Protein AF-A0A0M1N078-F1 (afdb_monomer_lite)

Structure (mmCIF, N/CA/C/O backbone):
data_AF-A0A0M1N078-F1
#
_entry.id   AF-A0A0M1N078-F1
#
loop_
_atom_site.group_PDB
_a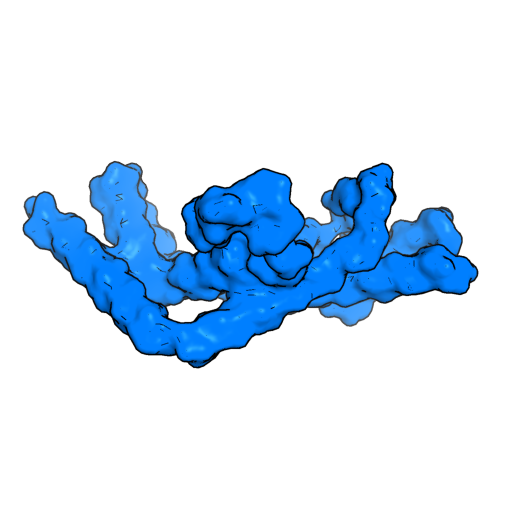tom_site.id
_atom_site.type_symbol
_atom_site.label_atom_id
_atom_site.label_alt_id
_atom_site.label_comp_id
_atom_site.label_asym_id
_atom_site.label_entity_id
_atom_site.label_seq_id
_atom_site.pdbx_PDB_ins_code
_atom_site.Cartn_x
_atom_site.Cartn_y
_atom_site.Cartn_z
_atom_site.occupancy
_atom_site.B_iso_or_equiv
_atom_site.auth_seq_id
_atom_site.auth_comp_id
_atom_site.auth_asym_id
_atom_site.auth_atom_id
_atom_site.pdbx_PDB_model_num
ATOM 1 N N . MET A 1 1 ? -5.917 7.838 8.942 1.00 91.81 1 MET A N 1
ATOM 2 C CA . MET A 1 1 ? -5.477 6.758 9.859 1.00 91.81 1 MET A CA 1
ATOM 3 C C . MET A 1 1 ? -4.052 6.298 9.581 1.00 91.81 1 MET A C 1
ATOM 5 O O . MET A 1 1 ? -3.292 6.245 10.535 1.00 91.81 1 MET A O 1
ATOM 9 N N . HIS A 1 2 ? -3.664 6.047 8.324 1.00 93.75 2 HIS A N 1
ATOM 10 C CA . HIS A 1 2 ? -2.289 5.681 7.943 1.00 93.75 2 HIS A CA 1
ATOM 11 C C . HIS A 1 2 ? -1.209 6.558 8.606 1.00 93.75 2 HIS A C 1
ATOM 13 O O . HIS A 1 2 ? -0.419 6.069 9.409 1.00 93.75 2 HIS A O 1
ATOM 19 N N . GLU A 1 3 ? -1.266 7.876 8.394 1.00 95.12 3 GLU A N 1
ATOM 20 C CA . GLU A 1 3 ? -0.285 8.831 8.941 1.00 95.12 3 GLU A CA 1
ATOM 21 C C . GLU A 1 3 ? -0.185 8.846 10.475 1.00 95.12 3 GLU A C 1
ATOM 23 O O . GLU A 1 3 ? 0.858 9.184 11.041 1.00 95.12 3 GLU A O 1
ATOM 28 N N . VAL A 1 4 ? -1.249 8.438 11.175 1.00 94.56 4 VAL A N 1
ATOM 29 C CA . VAL A 1 4 ? -1.238 8.337 12.640 1.00 94.56 4 VAL A CA 1
ATOM 30 C C . VAL A 1 4 ? -0.266 7.247 13.090 1.00 94.56 4 VAL A C 1
ATOM 32 O O . VAL A 1 4 ? 0.420 7.432 14.091 1.00 94.56 4 VAL A O 1
ATOM 35 N N . GLY A 1 5 ? -0.138 6.145 12.347 1.00 93.62 5 GLY A N 1
ATOM 36 C CA . GLY A 1 5 ? 0.844 5.109 12.667 1.00 93.62 5 GLY A CA 1
ATOM 37 C C . GLY A 1 5 ? 2.283 5.616 12.562 1.00 93.62 5 GLY A C 1
ATOM 38 O O . GLY A 1 5 ? 3.069 5.394 13.488 1.00 93.62 5 GLY A O 1
ATOM 39 N N . TYR A 1 6 ? 2.616 6.390 11.522 1.00 93.75 6 TYR A N 1
ATOM 40 C CA . TYR A 1 6 ? 3.922 7.055 11.440 1.00 93.75 6 TYR A CA 1
ATOM 41 C C . TYR A 1 6 ? 4.153 8.003 12.613 1.00 93.75 6 TYR A C 1
ATOM 43 O O . TYR A 1 6 ? 5.235 8.001 13.207 1.00 93.75 6 TYR A O 1
ATOM 51 N N . ALA A 1 7 ? 3.153 8.821 12.953 1.00 95.25 7 ALA A N 1
ATOM 52 C CA . ALA A 1 7 ? 3.255 9.765 14.058 1.00 95.25 7 ALA A CA 1
ATOM 53 C C . ALA A 1 7 ? 3.513 9.035 15.383 1.00 95.25 7 ALA A C 1
ATOM 55 O O . ALA A 1 7 ? 4.451 9.387 16.100 1.00 95.25 7 ALA A O 1
ATOM 56 N N . LEU A 1 8 ? 2.754 7.971 15.666 1.00 93.56 8 LEU A N 1
ATOM 57 C CA . LEU A 1 8 ? 2.928 7.146 16.861 1.00 93.56 8 LEU A CA 1
ATOM 58 C C . LEU A 1 8 ? 4.317 6.509 16.908 1.00 93.56 8 LEU A C 1
ATOM 60 O O . LEU A 1 8 ? 4.944 6.500 17.966 1.00 93.56 8 LEU A O 1
ATOM 64 N N . TYR A 1 9 ? 4.840 6.026 15.779 1.00 94.06 9 TYR A N 1
ATOM 65 C CA . TYR A 1 9 ? 6.196 5.488 15.747 1.00 94.06 9 TYR A CA 1
ATOM 66 C C . TYR A 1 9 ? 7.234 6.569 16.071 1.00 94.06 9 TYR A C 1
ATOM 68 O O . TYR A 1 9 ? 8.045 6.394 16.981 1.00 94.06 9 TYR A O 1
ATOM 76 N N . LYS A 1 10 ? 7.172 7.718 15.388 1.00 92.62 10 LYS A N 1
ATOM 77 C CA . LYS A 1 10 ? 8.131 8.818 15.573 1.00 92.62 10 LYS A CA 1
ATOM 78 C C . LYS A 1 10 ? 8.098 9.400 16.986 1.00 92.62 10 LYS A C 1
ATOM 80 O O . LYS A 1 10 ? 9.153 9.688 17.546 1.00 92.62 10 LYS A O 1
ATOM 85 N N . GLN A 1 11 ? 6.914 9.541 17.582 1.00 94.31 11 GLN A N 1
ATOM 86 C CA . GLN A 1 11 ? 6.745 10.052 18.949 1.00 94.31 11 GLN A CA 1
ATOM 87 C C . GLN A 1 11 ? 7.386 9.148 20.010 1.00 94.31 11 GLN A C 1
ATOM 89 O O . GLN A 1 11 ? 7.793 9.638 21.065 1.00 94.31 11 GLN A O 1
ATOM 94 N N . ASN A 1 12 ? 7.498 7.849 19.724 1.00 93.88 12 ASN A N 1
ATOM 95 C CA . ASN A 1 12 ? 8.044 6.848 20.638 1.00 93.88 12 ASN A CA 1
ATOM 96 C C . ASN A 1 12 ? 9.507 6.476 20.339 1.00 93.88 12 ASN A C 1
ATOM 98 O O . ASN A 1 12 ? 10.042 5.542 20.939 1.00 93.88 12 ASN A O 1
ATOM 102 N N . LEU A 1 13 ? 10.187 7.209 19.449 1.00 94.75 13 LEU A N 1
ATOM 103 C CA . LEU A 1 13 ? 11.625 7.040 19.242 1.00 94.75 13 LEU A CA 1
ATOM 104 C C . LEU A 1 13 ? 12.424 7.479 20.488 1.00 94.75 13 LEU A C 1
ATOM 106 O O . LEU A 1 13 ? 12.007 8.391 21.212 1.00 94.75 13 LEU A O 1
ATOM 110 N N . PRO A 1 14 ? 13.600 6.876 20.754 1.00 94.31 14 PRO A N 1
ATOM 111 C CA . PRO A 1 14 ? 14.402 7.197 21.933 1.00 94.31 14 PRO A CA 1
ATOM 112 C C . PRO A 1 14 ? 14.828 8.675 21.987 1.00 94.31 14 PRO A C 1
ATOM 114 O O . PRO A 1 14 ? 15.771 9.095 21.314 1.00 94.31 14 PRO A O 1
ATOM 117 N N . LYS A 1 15 ? 14.190 9.469 22.858 1.00 94.88 15 LYS A N 1
ATOM 118 C CA . LYS A 1 15 ? 14.440 10.922 22.978 1.00 94.88 15 LYS A CA 1
ATOM 119 C C . LYS A 1 15 ? 15.908 11.268 23.252 1.00 94.88 15 LYS A C 1
ATOM 121 O O . LYS A 1 15 ? 16.409 12.256 22.717 1.00 94.88 15 LYS A O 1
ATOM 126 N N . LYS A 1 16 ? 16.610 10.430 24.029 1.00 97.19 16 LYS A N 1
ATOM 127 C CA . LYS A 1 16 ? 18.052 10.564 24.319 1.00 97.19 16 LYS A CA 1
ATOM 128 C C . LYS A 1 16 ? 18.906 10.601 23.044 1.00 97.19 16 LYS A C 1
ATOM 130 O O . LYS A 1 16 ? 19.940 11.258 23.025 1.00 97.19 16 LYS A O 1
ATOM 135 N N . TYR A 1 17 ? 18.461 9.933 21.981 1.00 96.44 17 TYR A N 1
ATOM 136 C CA . TYR A 1 17 ? 19.197 9.776 20.730 1.00 96.44 17 TYR A CA 1
ATOM 137 C C . TYR A 1 17 ? 18.594 10.569 19.565 1.00 96.44 17 TYR A C 1
ATOM 139 O O . TYR A 1 17 ? 18.957 10.313 18.423 1.00 96.44 17 TYR A O 1
ATOM 147 N N . LYS A 1 18 ? 17.712 11.549 19.814 1.00 94.38 18 LYS A N 1
ATOM 148 C CA . LYS A 1 18 ? 16.955 12.261 18.761 1.00 94.38 18 LYS A CA 1
ATOM 149 C C . LYS A 1 18 ? 17.804 12.833 17.611 1.00 94.38 18 LYS A C 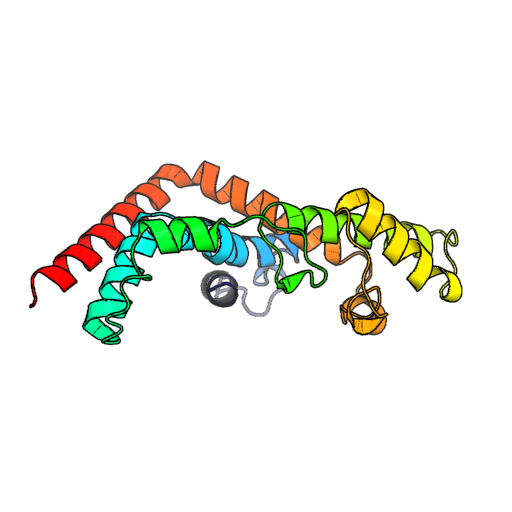1
ATOM 151 O O . LYS A 1 18 ? 17.341 12.890 16.479 1.00 94.38 18 LYS A O 1
ATOM 156 N N . ASN A 1 19 ? 19.046 13.230 17.899 1.00 95.44 19 ASN A N 1
ATOM 157 C CA . ASN A 1 19 ? 19.978 13.818 16.930 1.00 95.44 19 ASN A CA 1
ATOM 158 C C . ASN A 1 19 ? 21.020 12.807 16.409 1.00 95.44 19 ASN A C 1
ATOM 160 O O . ASN A 1 19 ? 21.967 13.194 15.735 1.00 95.44 19 ASN A O 1
ATOM 164 N N . GLN A 1 20 ? 20.881 11.522 16.739 1.00 96.19 20 GLN A N 1
ATOM 165 C CA . GLN A 1 20 ? 21.791 10.449 16.342 1.00 96.19 20 GLN A CA 1
ATOM 166 C C . GLN A 1 20 ? 21.075 9.469 15.413 1.00 96.19 20 GLN A C 1
ATOM 168 O O . GLN A 1 20 ? 19.858 9.298 15.490 1.00 96.19 20 GLN A O 1
ATOM 173 N N . SER A 1 21 ? 21.826 8.770 14.561 1.00 93.19 21 SER A N 1
ATOM 174 C CA . SER A 1 21 ? 21.260 7.794 13.618 1.00 93.19 21 SER A CA 1
ATOM 175 C C . SER A 1 21 ? 20.437 6.703 14.311 1.00 93.19 21 SER A C 1
ATOM 177 O O . SER A 1 21 ? 19.390 6.314 13.804 1.00 93.19 21 SER A O 1
ATOM 179 N N . VAL A 1 22 ? 20.850 6.268 15.506 1.00 94.06 22 VAL A N 1
ATOM 180 C CA . VAL A 1 22 ? 20.134 5.257 16.308 1.00 94.06 22 VAL A CA 1
ATOM 181 C C . VAL A 1 22 ? 18.796 5.747 16.879 1.00 94.06 22 VAL A C 1
ATOM 183 O O . VAL A 1 22 ? 17.997 4.935 17.337 1.00 94.06 22 VAL A O 1
ATOM 186 N N . GLY A 1 23 ? 18.533 7.057 16.859 1.00 94.00 23 GLY A N 1
ATOM 187 C CA . GLY A 1 23 ? 17.252 7.641 17.257 1.00 94.00 23 GLY A CA 1
ATOM 188 C C . GLY A 1 23 ? 16.265 7.838 16.107 1.00 94.00 23 GLY A C 1
ATOM 189 O O . GLY A 1 23 ? 15.189 8.378 16.345 1.00 94.00 23 GLY A O 1
ATOM 190 N N . LYS A 1 24 ? 16.611 7.442 14.875 1.00 93.25 24 LYS A N 1
ATOM 191 C CA . LYS A 1 24 ? 15.743 7.545 13.691 1.00 93.25 24 LYS A CA 1
ATOM 192 C C . LYS A 1 24 ? 14.959 6.240 13.449 1.00 93.25 24 LYS A C 1
ATOM 194 O O . LYS A 1 24 ? 15.352 5.191 13.961 1.00 93.25 24 LYS A O 1
ATOM 199 N N . PRO A 1 25 ? 13.871 6.272 12.653 1.00 92.31 25 PRO A N 1
ATOM 200 C CA . PRO A 1 25 ? 13.181 5.061 12.212 1.00 92.31 25 PRO A CA 1
ATOM 201 C C . PRO A 1 25 ? 14.113 4.043 11.543 1.00 92.31 25 PRO A C 1
ATOM 203 O O . PRO A 1 25 ? 15.011 4.414 10.784 1.00 92.31 25 PRO A O 1
ATOM 206 N N . ARG A 1 26 ? 13.873 2.749 11.782 1.00 89.75 26 ARG A N 1
ATOM 207 C CA . ARG A 1 26 ? 14.712 1.654 11.267 1.00 89.75 26 ARG A CA 1
ATOM 208 C C . ARG A 1 26 ? 14.373 1.303 9.811 1.00 89.75 26 ARG A C 1
ATOM 210 O O . ARG A 1 26 ? 13.832 0.242 9.531 1.00 89.75 26 ARG A O 1
ATOM 217 N N . GLY A 1 27 ? 14.731 2.171 8.872 1.00 90.81 27 GLY A N 1
ATOM 218 C CA . GLY A 1 27 ? 14.493 1.941 7.442 1.00 90.81 27 GLY A CA 1
ATOM 219 C C . GLY A 1 27 ? 13.009 1.944 7.053 1.00 90.81 27 GLY A C 1
ATOM 220 O O . GLY A 1 27 ? 12.117 1.990 7.902 1.00 90.81 27 GLY A O 1
ATOM 221 N N . TYR A 1 28 ? 12.741 1.911 5.746 1.00 91.88 28 TYR A N 1
ATOM 222 C CA . TYR A 1 28 ? 11.387 2.086 5.213 1.00 91.88 28 TYR A CA 1
ATOM 223 C C . TYR A 1 28 ? 10.388 0.997 5.640 1.00 91.88 28 TYR A C 1
ATOM 225 O O . TYR A 1 28 ? 9.308 1.374 6.086 1.00 91.88 28 TYR A O 1
ATOM 233 N N . PRO A 1 29 ? 10.717 -0.314 5.647 1.00 92.44 29 PRO A N 1
ATOM 234 C CA . PRO A 1 29 ? 9.750 -1.339 6.051 1.00 92.44 29 PRO A CA 1
ATOM 235 C C . PRO A 1 29 ? 9.251 -1.185 7.494 1.00 92.44 29 PRO A C 1
ATOM 237 O O . PRO A 1 29 ? 8.056 -1.292 7.763 1.00 92.44 29 PRO A O 1
ATOM 240 N N . PHE A 1 30 ? 10.153 -0.895 8.441 1.00 92.75 30 PHE A N 1
ATOM 241 C CA . PHE A 1 30 ? 9.750 -0.667 9.832 1.00 92.75 30 PHE A CA 1
ATOM 242 C C . PHE A 1 30 ? 9.060 0.677 10.011 1.00 92.75 30 PHE A C 1
ATOM 244 O O . PHE A 1 30 ? 8.235 0.796 10.908 1.00 92.75 30 PHE A O 1
ATOM 251 N N . HIS A 1 31 ? 9.385 1.677 9.191 1.00 92.12 31 HIS A N 1
ATOM 252 C CA . HIS A 1 31 ? 8.674 2.948 9.199 1.00 92.12 31 HIS A C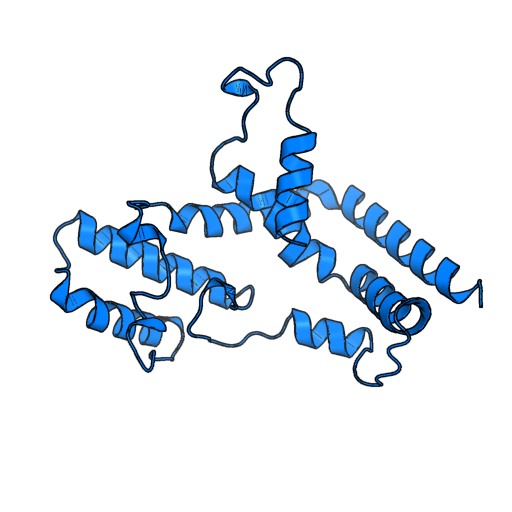A 1
ATOM 253 C C . HIS A 1 31 ? 7.232 2.793 8.704 1.00 92.12 31 HIS A C 1
ATOM 255 O O . HIS A 1 31 ? 6.339 3.352 9.322 1.00 92.12 31 HIS A O 1
ATOM 261 N N . GLU A 1 32 ? 7.003 1.987 7.667 1.00 93.69 32 GLU A N 1
ATOM 262 C CA . GLU A 1 32 ? 5.689 1.704 7.076 1.00 93.69 32 GLU A CA 1
ATOM 263 C C . GLU A 1 32 ? 4.792 0.839 7.971 1.00 93.69 32 GLU A C 1
ATOM 265 O O . GLU A 1 32 ? 3.580 1.042 8.063 1.00 93.69 32 GLU A O 1
ATOM 270 N N . SER A 1 33 ? 5.389 -0.140 8.657 1.00 94.56 33 SER A N 1
ATOM 271 C CA . SER A 1 33 ? 4.628 -1.170 9.370 1.00 94.56 33 SER A CA 1
ATOM 272 C C . SER A 1 33 ? 3.612 -0.653 10.407 1.00 94.56 33 SER A C 1
ATOM 274 O O . SER A 1 33 ? 2.508 -1.197 10.441 1.00 94.56 33 SER A O 1
ATOM 276 N N . PRO A 1 34 ? 3.871 0.395 11.220 1.00 93.69 34 PRO A N 1
ATOM 277 C CA . PRO A 1 34 ? 2.902 0.898 12.189 1.00 93.69 34 PRO A CA 1
ATOM 278 C C . PRO A 1 34 ? 1.736 1.617 11.506 1.00 93.69 34 PRO A C 1
ATOM 280 O O . PRO A 1 34 ? 0.608 1.538 11.989 1.00 93.69 34 PRO A O 1
ATOM 283 N N . SER A 1 35 ? 1.981 2.278 10.373 1.00 94.12 35 SER A N 1
ATOM 284 C CA . SER A 1 35 ? 0.937 2.908 9.559 1.00 94.12 35 SER A CA 1
ATOM 285 C C . SER A 1 35 ? -0.034 1.873 9.016 1.00 94.12 35 SER A C 1
ATOM 287 O O . SER A 1 35 ? -1.241 2.003 9.218 1.00 94.12 35 SER A O 1
ATOM 289 N N . LEU A 1 36 ? 0.487 0.786 8.443 1.00 93.75 36 LEU A N 1
ATOM 290 C CA . LEU A 1 36 ? -0.330 -0.319 7.940 1.00 93.75 36 LEU A CA 1
ATOM 291 C C . LEU A 1 36 ? -1.002 -1.112 9.066 1.00 93.75 36 LEU A C 1
ATOM 293 O O . LEU A 1 36 ? -2.124 -1.581 8.900 1.00 93.75 36 LEU A O 1
ATOM 297 N N . LEU A 1 37 ? -0.363 -1.245 10.231 1.00 92.75 37 LEU A N 1
ATOM 298 C CA . LEU A 1 37 ? -0.979 -1.873 11.406 1.00 92.75 37 LEU A CA 1
ATOM 299 C C . LEU A 1 37 ? -2.236 -1.116 11.830 1.00 92.75 37 LEU A C 1
ATOM 301 O O . LEU A 1 37 ? -3.275 -1.722 12.089 1.00 92.75 37 LEU A O 1
ATOM 305 N N . ILE A 1 38 ? -2.145 0.212 11.879 1.00 92.25 38 ILE A N 1
ATOM 306 C CA . ILE A 1 38 ? -3.273 1.069 12.229 1.00 92.25 38 ILE A CA 1
ATOM 307 C C . ILE A 1 38 ? -4.325 1.034 11.116 1.00 92.25 38 ILE A C 1
ATOM 309 O O . ILE A 1 38 ? -5.473 0.695 11.380 1.00 92.25 38 ILE A O 1
ATOM 313 N N . GLU A 1 39 ? -3.942 1.358 9.882 1.00 93.31 39 GLU A N 1
ATOM 314 C CA . GLU A 1 39 ? -4.859 1.583 8.759 1.00 93.31 39 GLU A CA 1
ATOM 315 C C . GLU A 1 39 ? -5.466 0.308 8.171 1.00 93.31 39 GLU A C 1
ATOM 317 O O . GLU A 1 39 ? -6.655 0.276 7.862 1.00 93.31 39 GLU A O 1
ATOM 322 N N . LYS A 1 40 ? -4.667 -0.739 7.970 1.00 91.50 40 LYS A N 1
ATOM 323 C CA . LYS A 1 40 ? -5.149 -1.943 7.289 1.00 91.50 40 LYS A CA 1
ATOM 324 C C . LYS A 1 40 ? -5.709 -2.966 8.261 1.00 91.50 40 LYS A C 1
ATOM 326 O O . LYS A 1 40 ? -6.623 -3.690 7.900 1.00 91.50 40 LYS A O 1
ATOM 331 N N . GLN A 1 41 ? -5.246 -2.974 9.511 1.00 90.81 41 GLN A N 1
ATOM 332 C CA . GLN A 1 41 ? -5.620 -4.032 10.447 1.00 90.81 41 GLN A CA 1
ATOM 333 C C . GLN A 1 41 ? -6.489 -3.528 11.603 1.00 90.81 41 GLN A C 1
ATOM 335 O O . GLN A 1 41 ? -7.586 -4.043 11.799 1.00 90.81 41 GLN A O 1
ATOM 340 N N . LEU A 1 42 ? -6.058 -2.516 12.365 1.00 90.44 42 LEU A N 1
ATOM 341 C CA . LEU A 1 42 ? -6.783 -2.087 13.570 1.00 90.44 42 LEU A CA 1
ATOM 342 C C . LEU A 1 42 ? -8.098 -1.365 13.271 1.00 90.44 42 LEU A C 1
ATOM 344 O O . LEU A 1 42 ? -9.088 -1.637 13.942 1.00 90.44 42 LEU A O 1
ATOM 348 N N . VAL A 1 43 ? -8.145 -0.475 12.280 1.00 91.94 43 VAL A N 1
ATOM 349 C CA . VAL A 1 43 ? -9.382 0.276 11.974 1.00 91.94 43 VAL A CA 1
ATOM 350 C C . VAL A 1 43 ? -10.406 -0.529 11.173 1.00 91.94 43 VAL A C 1
ATOM 352 O O . VAL A 1 43 ? -11.539 -0.091 11.014 1.00 91.94 43 VAL A O 1
ATOM 355 N N . LYS A 1 44 ? -10.037 -1.719 10.687 1.00 92.12 44 LYS A N 1
ATOM 356 C CA . LYS A 1 44 ? -10.950 -2.615 9.963 1.00 92.12 44 LYS A CA 1
ATOM 357 C C . LYS A 1 44 ? -11.609 -3.671 10.852 1.00 92.12 44 LYS A C 1
ATOM 359 O O . LYS A 1 44 ? -12.466 -4.421 10.385 1.00 92.12 44 LYS A O 1
ATOM 364 N N . ILE A 1 45 ? -11.223 -3.766 12.128 1.00 91.38 45 ILE A N 1
ATOM 365 C CA . ILE A 1 45 ? -11.862 -4.704 13.058 1.00 91.38 45 ILE A CA 1
ATOM 366 C C . ILE A 1 45 ? -13.293 -4.254 13.362 1.00 91.38 45 ILE A C 1
ATOM 368 O O . ILE A 1 45 ? -13.564 -3.057 13.480 1.00 91.38 45 ILE A O 1
ATOM 372 N N . LYS A 1 46 ? -14.201 -5.216 13.564 1.00 92.50 46 LYS A N 1
ATOM 373 C CA . LYS A 1 46 ? -15.609 -4.924 13.867 1.00 92.50 46 LYS A CA 1
ATOM 374 C C . LYS A 1 46 ? -15.766 -3.986 15.062 1.00 92.50 46 LYS A C 1
ATOM 376 O O . LYS A 1 46 ? -16.598 -3.099 15.014 1.00 92.50 46 LYS A O 1
ATOM 381 N N . GLU A 1 47 ? -14.938 -4.119 16.096 1.00 92.75 47 GLU A N 1
ATOM 382 C CA . GLU A 1 47 ? -15.010 -3.268 17.287 1.00 92.75 47 GLU A CA 1
ATOM 383 C C . GLU A 1 47 ? -14.727 -1.785 16.987 1.00 92.75 47 GLU A C 1
ATOM 385 O O . GLU A 1 47 ? -15.371 -0.913 17.568 1.00 92.75 47 GLU A O 1
ATOM 390 N N . PHE A 1 48 ? -13.803 -1.488 16.066 1.00 93.31 48 PHE A N 1
ATOM 391 C CA . PHE A 1 48 ? -13.561 -0.114 15.622 1.00 93.31 48 PHE A CA 1
ATOM 392 C C . PHE A 1 48 ? -14.707 0.390 14.745 1.00 93.31 48 PHE A C 1
ATOM 394 O O . PHE A 1 48 ? -15.140 1.526 14.898 1.00 93.31 48 PHE A O 1
ATOM 401 N N . LEU A 1 49 ? -15.232 -0.452 13.853 1.00 95.50 49 LEU A N 1
ATOM 402 C CA . LEU A 1 49 ? -16.345 -0.074 12.981 1.00 95.50 49 LEU A CA 1
ATOM 403 C C . LEU A 1 49 ? -17.656 0.119 13.751 1.00 95.50 49 LEU A C 1
ATOM 405 O O . LEU A 1 49 ? -18.452 0.973 13.377 1.00 95.50 49 LEU A O 1
ATOM 409 N N . THR A 1 50 ? -17.859 -0.600 14.858 1.00 94.50 50 THR A N 1
ATOM 410 C CA . THR A 1 50 ? -18.944 -0.332 15.811 1.00 94.50 50 THR A CA 1
ATOM 411 C C . THR A 1 50 ? -18.805 1.056 16.410 1.00 94.50 50 THR A C 1
ATOM 413 O O . THR A 1 50 ? -19.757 1.831 16.362 1.00 94.50 50 THR A O 1
ATOM 416 N N . TYR A 1 51 ? -17.617 1.388 16.919 1.00 94.25 51 TYR A N 1
ATOM 417 C CA . TYR A 1 51 ? -17.337 2.732 17.418 1.00 94.25 51 TYR A CA 1
ATOM 418 C C . TYR A 1 51 ? -17.590 3.792 16.340 1.00 94.25 51 TYR A C 1
ATOM 420 O O . TYR A 1 51 ? -18.282 4.772 16.599 1.00 94.25 51 TYR A O 1
ATOM 428 N N . LEU A 1 52 ? -17.092 3.567 15.122 1.00 94.19 52 LEU A N 1
ATOM 429 C CA . LEU A 1 52 ? -17.255 4.492 14.007 1.00 94.19 52 LEU A CA 1
ATOM 430 C C . LEU A 1 52 ? -18.729 4.674 13.626 1.00 94.19 52 LEU A C 1
ATOM 432 O O . LEU A 1 52 ? -19.165 5.804 13.468 1.00 94.19 52 LEU A O 1
ATOM 436 N N . SER A 1 53 ? -19.504 3.595 13.513 1.00 94.75 53 SER A N 1
ATOM 437 C CA . SER A 1 53 ? -20.937 3.658 13.194 1.00 94.75 53 SER A CA 1
ATOM 438 C C . SER A 1 53 ? -21.708 4.472 14.241 1.00 94.75 53 SER A C 1
ATOM 440 O O . SER A 1 53 ? -22.493 5.351 13.887 1.00 94.75 53 SER A O 1
ATOM 442 N N . VAL A 1 54 ? -21.424 4.249 15.531 1.00 92.94 54 VAL A N 1
ATOM 443 C CA . VAL A 1 54 ? -22.025 5.017 16.635 1.00 92.94 54 VAL A CA 1
ATOM 444 C C . VAL A 1 54 ? -21.620 6.490 16.569 1.00 92.94 54 VAL A C 1
ATOM 446 O O . VAL A 1 54 ? -22.485 7.356 16.660 1.00 92.94 54 VAL A O 1
ATOM 449 N N . PHE A 1 55 ? -20.333 6.776 16.361 1.00 93.31 55 PHE A N 1
ATOM 450 C CA . PHE A 1 55 ? -19.812 8.138 16.240 1.00 93.31 55 PHE A CA 1
ATOM 451 C C . PHE A 1 55 ? -20.425 8.891 15.049 1.00 93.31 55 PHE A C 1
ATOM 453 O O . PHE A 1 55 ? -20.881 10.024 15.186 1.00 93.31 55 PHE A O 1
ATOM 460 N N . LEU A 1 56 ? -20.495 8.255 13.875 1.00 94.38 56 LEU A N 1
ATOM 461 C CA . LEU A 1 56 ? -21.093 8.853 12.679 1.00 94.38 56 LEU A CA 1
ATOM 462 C C . LEU A 1 56 ? -22.569 9.194 12.910 1.00 94.38 56 LEU A C 1
ATOM 464 O O . LEU A 1 56 ? -23.025 10.270 12.529 1.00 94.38 56 LEU A O 1
ATOM 468 N N . LYS A 1 57 ? -23.311 8.310 13.578 1.00 93.06 57 LYS A N 1
ATOM 469 C CA . LYS A 1 57 ? -24.722 8.545 13.879 1.00 93.06 57 LYS A CA 1
ATOM 470 C C . LYS A 1 57 ? -24.924 9.657 14.910 1.00 93.06 57 LYS A C 1
ATOM 472 O O . LYS A 1 57 ? -25.725 10.556 14.681 1.00 93.06 57 LYS A O 1
ATOM 477 N N . ASN A 1 58 ? -24.235 9.580 16.045 1.00 92.38 58 ASN A N 1
ATOM 478 C CA . ASN A 1 58 ? -24.547 10.407 17.210 1.00 92.38 58 ASN A CA 1
ATOM 479 C C . ASN A 1 58 ? -23.823 11.756 17.171 1.00 92.38 58 ASN A C 1
ATOM 481 O O . ASN A 1 58 ? -24.451 12.796 17.357 1.00 92.38 58 ASN A O 1
ATOM 485 N N . ASP A 1 59 ? -22.517 11.744 16.908 1.00 92.62 59 ASP A N 1
ATOM 486 C CA . ASP A 1 59 ? -21.673 12.939 16.954 1.00 92.62 59 ASP A CA 1
ATOM 487 C C . ASP A 1 59 ? -21.697 13.699 15.622 1.00 92.62 59 ASP A C 1
ATOM 489 O O . ASP A 1 59 ? -21.742 14.928 15.605 1.00 92.62 59 ASP A O 1
ATOM 493 N N . ME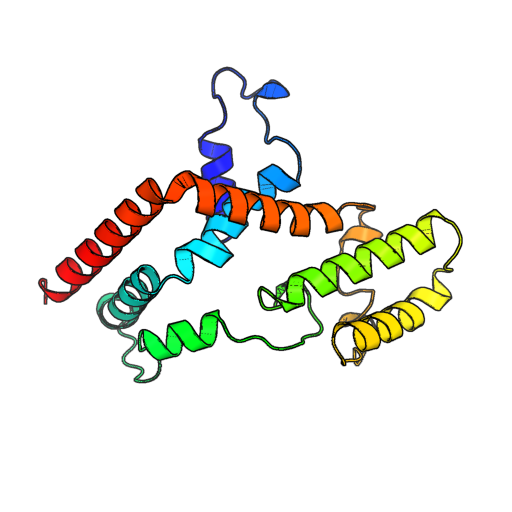T A 1 60 ? -21.710 12.974 14.498 1.00 94.69 60 MET A N 1
ATOM 494 C CA . MET A 1 60 ? -21.751 13.574 13.156 1.00 94.69 60 MET A CA 1
ATOM 495 C C . MET A 1 60 ? -23.173 13.722 12.596 1.00 94.69 60 MET A C 1
ATOM 497 O O . MET A 1 60 ? -23.338 14.266 11.506 1.00 94.69 60 MET A O 1
ATOM 501 N N . GLN A 1 61 ? -24.194 13.244 13.319 1.00 94.50 61 GLN A N 1
ATOM 502 C CA . GLN A 1 61 ? -25.610 13.299 12.922 1.00 94.50 61 GLN A CA 1
ATOM 503 C C . GLN A 1 61 ? -25.895 12.673 11.540 1.00 94.50 61 GLN A C 1
ATOM 505 O O . GLN A 1 61 ? -26.859 13.034 10.859 1.00 94.50 61 GLN A O 1
ATOM 510 N N . MET A 1 62 ? -25.072 11.709 11.111 1.00 94.81 62 MET A N 1
ATOM 511 C CA . MET A 1 62 ? -25.227 11.002 9.840 1.00 94.81 62 MET A CA 1
ATOM 512 C C . MET A 1 62 ? -26.212 9.843 10.004 1.00 94.81 62 MET A C 1
ATOM 514 O O . MET A 1 62 ? -25.836 8.708 10.293 1.00 94.81 62 MET A O 1
ATOM 518 N N . ASN A 1 63 ? -27.495 10.133 9.799 1.00 87.62 63 ASN A N 1
ATOM 519 C CA . ASN A 1 63 ? -28.584 9.155 9.875 1.00 87.62 63 ASN A 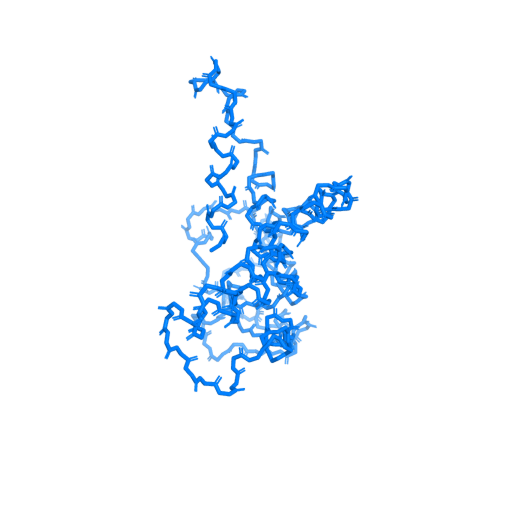CA 1
ATOM 520 C C . ASN A 1 63 ? -28.796 8.405 8.546 1.00 87.62 63 ASN A C 1
ATOM 522 O O . ASN A 1 63 ? -29.915 8.328 8.040 1.00 87.62 63 ASN A O 1
ATOM 526 N N . ASP A 1 64 ? -27.719 7.869 7.970 1.00 93.56 64 ASP A N 1
ATOM 527 C CA . ASP A 1 64 ? -27.775 7.061 6.749 1.00 93.56 64 ASP A CA 1
ATOM 528 C C . ASP A 1 64 ? -27.913 5.566 7.112 1.00 93.56 64 ASP A C 1
ATOM 530 O O . ASP A 1 64 ? -27.040 5.023 7.803 1.00 93.56 64 ASP A O 1
ATOM 534 N N . PRO A 1 65 ? -28.979 4.870 6.665 1.00 91.81 65 PRO A N 1
ATOM 535 C CA . PRO A 1 65 ? -29.165 3.442 6.926 1.00 91.81 65 PRO A CA 1
ATOM 536 C C . PRO A 1 65 ? -28.056 2.559 6.332 1.00 91.81 65 PRO A C 1
ATOM 538 O O . PRO A 1 65 ? -27.946 1.393 6.707 1.00 91.81 65 PRO A O 1
ATOM 541 N N . LEU A 1 66 ? -27.219 3.082 5.431 1.00 94.50 66 LEU A N 1
ATOM 542 C CA . LEU A 1 66 ? -26.060 2.377 4.895 1.00 94.50 66 LEU A CA 1
ATOM 543 C C . LEU A 1 66 ? -24.881 2.326 5.874 1.00 94.50 66 LEU A C 1
ATOM 545 O O . LEU A 1 66 ? -24.056 1.427 5.746 1.00 94.50 66 LEU A O 1
ATOM 549 N N . LEU A 1 67 ? -24.810 3.194 6.889 1.00 95.38 67 LEU A N 1
ATOM 550 C CA . LEU A 1 67 ? -23.674 3.287 7.823 1.00 95.38 67 LEU A CA 1
ATOM 551 C C . LEU A 1 67 ? -23.742 2.289 8.994 1.00 95.38 67 LEU A C 1
ATOM 553 O O . LEU A 1 67 ? -23.281 2.568 10.106 1.00 95.38 67 LEU A O 1
ATOM 557 N N . THR A 1 68 ? -24.300 1.101 8.755 1.00 95.31 68 THR A N 1
ATOM 558 C CA . THR A 1 68 ? -24.289 0.003 9.732 1.00 95.31 68 THR A CA 1
ATOM 559 C C . THR A 1 68 ? -22.901 -0.624 9.842 1.00 95.31 68 THR A C 1
ATOM 561 O O . THR A 1 68 ? -22.107 -0.597 8.902 1.00 95.31 68 THR A O 1
ATOM 564 N N . VAL A 1 69 ? -22.608 -1.245 10.987 1.00 95.94 69 VAL A N 1
ATOM 565 C CA . VAL A 1 69 ? -21.320 -1.919 11.226 1.00 95.94 69 VAL A CA 1
ATOM 566 C C . VAL A 1 69 ? -21.026 -2.986 10.172 1.00 95.94 69 VAL A C 1
ATOM 568 O O . VAL A 1 69 ? -19.892 -3.082 9.709 1.00 95.94 69 VAL A O 1
ATOM 571 N N . ASP A 1 70 ? -22.028 -3.775 9.781 1.00 96.31 70 ASP A N 1
ATOM 572 C CA . ASP A 1 70 ? -21.836 -4.848 8.804 1.00 96.31 70 ASP A CA 1
ATOM 573 C C . ASP A 1 70 ? -21.596 -4.299 7.392 1.00 96.31 70 ASP A C 1
ATOM 575 O O . ASP A 1 70 ? -20.697 -4.792 6.711 1.00 96.31 70 ASP A O 1
ATOM 579 N N . ASN A 1 71 ? -22.299 -3.237 6.982 1.00 97.06 71 ASN A N 1
ATOM 580 C CA . ASN A 1 71 ? -22.038 -2.574 5.701 1.00 97.06 71 ASN A CA 1
ATOM 581 C C . ASN A 1 71 ? -20.641 -1.950 5.669 1.00 97.06 71 ASN A C 1
ATOM 583 O O . ASN A 1 71 ? -19.895 -2.158 4.715 1.00 97.06 71 ASN A O 1
ATOM 587 N N . LEU A 1 72 ? -20.253 -1.237 6.732 1.00 96.56 72 LEU A N 1
ATOM 588 C CA . LEU A 1 72 ? -18.907 -0.677 6.853 1.00 96.56 72 LEU A CA 1
ATOM 589 C C . LEU A 1 72 ? -17.849 -1.784 6.799 1.00 96.56 72 LEU A C 1
ATOM 591 O O . LEU A 1 72 ? -16.830 -1.622 6.136 1.00 96.56 72 LEU A O 1
ATOM 595 N N . TYR A 1 73 ? -18.090 -2.920 7.460 1.00 96.38 73 TYR A N 1
ATOM 596 C CA . TYR A 1 73 ? -17.167 -4.053 7.456 1.00 96.38 73 TYR A CA 1
ATOM 597 C C . TYR A 1 73 ? -17.024 -4.684 6.072 1.00 96.38 73 TYR A C 1
ATOM 599 O O . TYR A 1 73 ? -15.908 -5.023 5.679 1.00 96.38 73 TYR A O 1
ATOM 607 N N . GLN A 1 74 ? -18.121 -4.828 5.327 1.00 95.94 74 GLN A N 1
ATOM 608 C CA . GLN A 1 74 ? -18.071 -5.288 3.941 1.00 95.94 74 GLN A CA 1
ATOM 609 C C . GLN A 1 74 ? -17.317 -4.296 3.055 1.00 95.94 74 GLN A C 1
ATOM 611 O O . GLN A 1 74 ? -16.468 -4.709 2.270 1.00 95.94 74 GLN A O 1
ATOM 616 N N . GLU A 1 75 ? -17.567 -2.998 3.222 1.00 95.00 75 GLU A N 1
ATOM 617 C CA . GLU A 1 75 ? -16.971 -1.970 2.374 1.00 95.00 75 GLU A CA 1
ATOM 618 C C . GLU A 1 75 ? -15.456 -1.850 2.577 1.00 95.00 75 GLU A C 1
ATOM 620 O O . GLU A 1 75 ? -14.698 -1.908 1.612 1.00 95.00 75 GLU A O 1
ATOM 625 N N . VAL A 1 76 ? -14.972 -1.790 3.823 1.00 94.00 76 VAL A N 1
ATOM 626 C CA . VAL A 1 76 ? -13.522 -1.663 4.090 1.00 94.00 76 VAL A CA 1
ATOM 627 C C . VAL A 1 76 ? -12.712 -2.922 3.742 1.00 94.00 76 VAL A C 1
ATOM 629 O O . VAL A 1 76 ? -11.475 -2.870 3.706 1.00 94.00 76 VAL A O 1
ATOM 632 N N . ASN A 1 77 ? -13.386 -4.053 3.510 1.00 94.50 77 ASN A N 1
ATOM 633 C CA . ASN A 1 77 ? -12.785 -5.332 3.117 1.00 94.50 77 ASN A CA 1
ATOM 634 C C . ASN A 1 77 ? -13.144 -5.751 1.683 1.00 94.50 77 ASN A C 1
ATOM 636 O O . ASN A 1 77 ? -12.860 -6.885 1.294 1.00 94.50 77 ASN A O 1
ATOM 640 N N . ARG A 1 78 ? -13.753 -4.864 0.889 1.00 95.94 78 ARG A N 1
ATOM 641 C CA . ARG A 1 78 ? -14.029 -5.127 -0.523 1.00 95.94 78 ARG A CA 1
ATOM 642 C C . ARG A 1 78 ? -12.710 -5.333 -1.269 1.00 95.94 78 ARG A C 1
ATOM 644 O O . ARG A 1 78 ? -11.793 -4.526 -1.146 1.00 95.94 78 ARG A O 1
ATOM 651 N N . VAL A 1 79 ? -12.638 -6.408 -2.051 1.00 96.94 79 VAL A N 1
ATOM 652 C CA . VAL A 1 79 ? -11.490 -6.734 -2.904 1.00 96.94 79 VAL A CA 1
ATOM 653 C C . VAL A 1 79 ? -11.885 -6.514 -4.352 1.00 96.94 79 VAL A C 1
ATOM 655 O O . VAL A 1 79 ? -12.873 -7.088 -4.813 1.00 96.94 79 VAL A O 1
ATOM 658 N N . GLN A 1 80 ? -11.129 -5.683 -5.064 1.00 96.50 80 GLN A N 1
ATOM 659 C CA . GLN A 1 80 ? -11.398 -5.374 -6.459 1.00 96.50 80 GLN A CA 1
ATOM 660 C C . GLN A 1 80 ? -10.123 -4.879 -7.157 1.00 96.50 80 GLN A C 1
ATOM 662 O O . GLN A 1 80 ? -9.533 -3.891 -6.713 1.00 96.50 80 GLN A O 1
ATOM 667 N N . PRO A 1 81 ? -9.734 -5.482 -8.297 1.00 97.19 81 PRO A N 1
ATOM 668 C CA . PRO A 1 81 ? -8.669 -4.940 -9.130 1.00 97.19 81 PRO A CA 1
ATOM 669 C C . PRO A 1 81 ? -8.937 -3.481 -9.515 1.00 97.19 81 PRO A C 1
ATOM 671 O O . PRO A 1 81 ? -10.026 -3.137 -9.982 1.00 97.19 81 PRO A O 1
ATOM 674 N N . SER A 1 82 ? -7.937 -2.619 -9.346 1.00 97.00 82 SER A N 1
ATOM 675 C CA . SER A 1 82 ? -8.003 -1.209 -9.737 1.00 97.00 82 SER A CA 1
ATOM 676 C C . SER A 1 82 ? -6.654 -0.731 -10.275 1.00 97.00 82 SER A C 1
ATOM 678 O O . SER A 1 82 ? -5.635 -1.388 -10.090 1.00 97.00 82 SER A O 1
ATOM 680 N N . PHE A 1 83 ? -6.626 0.389 -11.000 1.00 97.81 83 PHE A N 1
ATOM 681 C CA . PHE A 1 83 ? -5.392 0.852 -11.647 1.00 97.81 83 PHE A CA 1
ATOM 682 C C . PHE A 1 83 ? -4.419 1.535 -10.685 1.00 97.81 83 PHE A C 1
ATOM 684 O O . PHE A 1 83 ? -3.203 1.396 -10.831 1.00 97.81 83 PHE A O 1
ATOM 691 N N . ILE A 1 84 ? -4.946 2.271 -9.704 1.00 97.50 84 ILE A N 1
ATOM 692 C CA . ILE A 1 84 ? -4.174 3.202 -8.880 1.00 97.50 84 ILE A CA 1
ATOM 693 C C . ILE A 1 84 ? -3.773 2.543 -7.565 1.00 97.50 84 ILE A C 1
ATOM 695 O O . ILE A 1 84 ? -4.597 2.373 -6.668 1.00 97.50 84 ILE A O 1
ATOM 699 N N . ARG A 1 85 ? -2.479 2.243 -7.414 1.00 97.00 85 ARG A N 1
ATOM 700 C CA . ARG A 1 85 ? -1.921 1.493 -6.274 1.00 97.00 85 ARG A CA 1
ATOM 701 C C . ARG A 1 85 ? -2.377 2.014 -4.911 1.00 97.00 85 ARG A C 1
ATOM 703 O O . ARG A 1 85 ? -2.719 1.217 -4.043 1.00 97.00 85 ARG A O 1
ATOM 710 N N . ILE A 1 86 ? -2.375 3.330 -4.699 1.00 93.88 86 ILE A N 1
ATOM 711 C CA . ILE A 1 86 ? -2.710 3.926 -3.392 1.00 93.88 86 ILE A CA 1
ATOM 712 C C . ILE A 1 86 ? -4.191 3.777 -3.001 1.00 93.88 86 ILE A C 1
ATOM 714 O O . ILE A 1 86 ? -4.524 3.976 -1.837 1.00 93.88 86 ILE A O 1
ATOM 718 N N . TYR A 1 87 ? -5.060 3.401 -3.943 1.00 92.25 87 TYR A N 1
ATOM 719 C CA . TYR A 1 87 ? -6.494 3.185 -3.720 1.00 92.25 87 TYR A CA 1
ATOM 720 C C . TYR A 1 87 ? -6.893 1.705 -3.747 1.00 92.25 87 TYR A C 1
ATOM 722 O O . TYR A 1 87 ? -8.077 1.386 -3.690 1.00 92.25 87 TYR A O 1
ATOM 730 N N . THR A 1 88 ? -5.921 0.799 -3.837 1.00 94.56 88 THR A N 1
ATOM 731 C CA . THR A 1 88 ? -6.184 -0.643 -3.903 1.00 94.56 88 THR A CA 1
ATOM 732 C C . THR A 1 88 ? -6.575 -1.227 -2.550 1.00 94.56 88 THR A C 1
ATOM 734 O O . THR A 1 88 ? -6.259 -0.694 -1.476 1.00 94.56 88 THR A O 1
ATOM 737 N N . ASP A 1 89 ? -7.270 -2.359 -2.617 1.00 94.50 89 ASP A N 1
ATOM 738 C CA . ASP A 1 89 ? -7.541 -3.197 -1.461 1.00 94.50 89 ASP A CA 1
ATOM 739 C C . ASP A 1 89 ? -6.278 -3.929 -0.979 1.00 94.50 89 ASP A C 1
ATOM 741 O O . ASP A 1 89 ? -5.231 -3.936 -1.618 1.00 94.50 89 ASP A O 1
ATOM 745 N N . GLU A 1 90 ? -6.374 -4.554 0.189 1.00 91.62 90 GLU A N 1
ATOM 746 C CA . GLU A 1 90 ? -5.228 -5.165 0.866 1.00 91.62 90 GLU A CA 1
ATOM 747 C C . GLU A 1 90 ? -4.657 -6.390 0.136 1.00 91.62 90 GLU A C 1
ATOM 749 O O . GLU A 1 90 ? -3.461 -6.664 0.251 1.00 91.62 90 GLU A O 1
ATOM 754 N N . LEU A 1 91 ? -5.482 -7.105 -0.636 1.00 92.62 91 LEU A N 1
ATOM 755 C CA . LEU A 1 91 ? -5.047 -8.281 -1.380 1.00 92.62 91 LEU A CA 1
ATOM 756 C C . LEU A 1 91 ? -4.360 -7.871 -2.685 1.00 92.62 91 LEU A C 1
ATOM 758 O O . LEU A 1 91 ? -3.249 -8.322 -2.973 1.00 92.62 91 LEU A O 1
ATOM 762 N N . THR A 1 92 ? -4.992 -6.987 -3.459 1.00 96.81 92 THR A N 1
ATOM 763 C CA . THR A 1 92 ? -4.465 -6.561 -4.763 1.00 96.81 92 THR A CA 1
ATOM 764 C C . THR A 1 92 ? -3.257 -5.634 -4.632 1.00 96.81 92 THR A C 1
ATOM 766 O O . THR A 1 92 ? -2.363 -5.695 -5.477 1.00 96.81 92 THR A O 1
ATOM 769 N N . TYR A 1 93 ? -3.136 -4.867 -3.540 1.00 96.19 93 TYR A N 1
ATOM 770 C CA . TYR A 1 93 ? -1.998 -3.971 -3.280 1.00 96.19 93 TYR A CA 1
ATOM 771 C C . TYR A 1 93 ? -0.632 -4.648 -3.465 1.00 96.19 93 TYR A C 1
ATOM 773 O O . TYR A 1 93 ? 0.280 -4.076 -4.066 1.00 96.19 93 TYR A O 1
ATOM 781 N N . SER A 1 94 ? -0.484 -5.888 -2.992 1.00 96.19 94 SER A N 1
ATOM 782 C CA . SER A 1 94 ? 0.782 -6.628 -3.086 1.00 96.19 94 SER A CA 1
ATOM 783 C C . SER A 1 94 ? 1.195 -6.888 -4.538 1.00 96.19 94 SER A C 1
ATOM 785 O O . SER A 1 94 ? 2.376 -6.789 -4.869 1.00 96.19 94 SER A O 1
ATOM 787 N N . LEU A 1 95 ? 0.227 -7.136 -5.424 1.00 97.88 95 LEU A N 1
ATOM 788 C CA . LEU A 1 95 ? 0.466 -7.355 -6.853 1.00 97.88 95 LEU A CA 1
ATOM 789 C C . LEU A 1 95 ? 0.966 -6.080 -7.541 1.00 97.88 95 LEU A C 1
ATOM 791 O O . LEU A 1 95 ? 1.886 -6.134 -8.356 1.00 97.88 95 LEU A O 1
ATOM 795 N N . HIS A 1 96 ? 0.443 -4.914 -7.148 1.00 98.25 96 HIS A N 1
ATOM 796 C CA . HIS A 1 96 ? 0.957 -3.629 -7.628 1.00 98.25 96 HIS A CA 1
ATOM 797 C C . HIS A 1 96 ? 2.429 -3.420 -7.253 1.00 98.25 96 HIS A C 1
ATOM 799 O O . HIS A 1 96 ? 3.181 -2.841 -8.042 1.00 98.25 96 HIS A O 1
ATOM 805 N N . ILE A 1 97 ? 2.843 -3.864 -6.062 1.00 97.88 97 ILE A N 1
ATOM 806 C CA . ILE A 1 97 ? 4.236 -3.776 -5.611 1.00 97.88 97 ILE A CA 1
ATOM 807 C C . ILE A 1 97 ? 5.134 -4.733 -6.398 1.00 97.88 97 ILE A C 1
ATOM 809 O O . ILE A 1 97 ? 6.181 -4.300 -6.879 1.00 97.88 97 ILE A O 1
ATOM 813 N N . ILE A 1 98 ? 4.714 -5.990 -6.570 1.00 98.12 98 ILE A N 1
ATOM 814 C CA . ILE A 1 98 ? 5.466 -7.012 -7.319 1.00 98.12 98 ILE A CA 1
ATOM 815 C C . ILE A 1 98 ? 5.719 -6.548 -8.755 1.00 98.12 98 ILE A C 1
ATOM 817 O O . ILE A 1 98 ? 6.867 -6.507 -9.188 1.00 98.12 98 ILE A O 1
ATOM 821 N N . LEU A 1 99 ? 4.680 -6.078 -9.452 1.00 98.00 99 LEU A N 1
ATOM 822 C CA . LEU A 1 99 ? 4.803 -5.546 -10.811 1.00 98.00 99 LEU A CA 1
ATOM 823 C C . LEU A 1 99 ? 5.868 -4.448 -10.914 1.00 98.00 99 LEU A C 1
ATOM 825 O O . LEU A 1 99 ? 6.643 -4.412 -11.868 1.00 98.00 99 LEU A O 1
ATOM 829 N N . ARG A 1 100 ? 5.904 -3.523 -9.948 1.00 98.31 100 ARG A N 1
ATOM 830 C CA . ARG A 1 100 ? 6.852 -2.399 -9.966 1.00 98.31 100 ARG A CA 1
ATOM 831 C C . ARG A 1 100 ? 8.272 -2.855 -9.715 1.00 98.31 100 ARG A C 1
ATOM 833 O O . ARG A 1 100 ? 9.163 -2.346 -10.386 1.00 98.31 100 ARG A O 1
ATOM 840 N N . PHE A 1 101 ? 8.446 -3.782 -8.779 1.00 98.00 101 PHE A N 1
ATOM 841 C CA .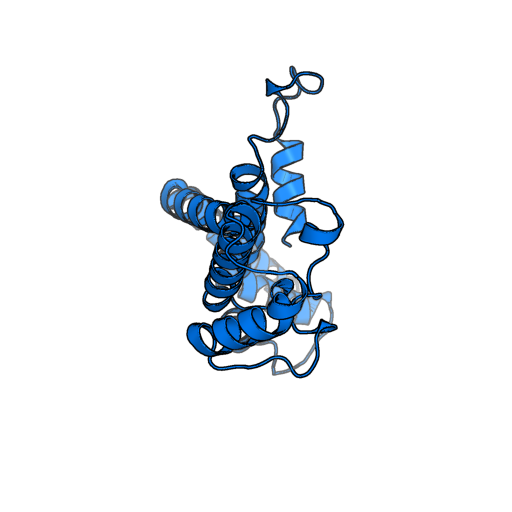 PHE A 1 101 ? 9.733 -4.388 -8.476 1.00 98.00 101 PHE A CA 1
ATOM 842 C C . PHE A 1 101 ? 10.305 -5.111 -9.698 1.00 98.00 101 PHE A C 1
ATOM 844 O O . PHE A 1 101 ? 11.430 -4.827 -10.081 1.00 98.00 101 PHE A O 1
ATOM 851 N N . GLU A 1 102 ? 9.515 -5.953 -10.364 1.00 98.31 102 GLU A N 1
ATOM 852 C CA . GLU A 1 102 ? 9.970 -6.669 -11.562 1.00 98.31 102 GLU A CA 1
ATOM 853 C C . GLU A 1 102 ? 10.320 -5.715 -12.707 1.00 98.31 102 GLU A C 1
ATOM 855 O O . GLU A 1 102 ? 11.308 -5.910 -13.402 1.00 98.31 102 GLU A O 1
ATOM 860 N N . ILE A 1 103 ? 9.542 -4.645 -12.898 1.00 98.19 103 ILE A N 1
ATOM 861 C CA . ILE A 1 103 ? 9.877 -3.616 -13.891 1.00 98.19 103 ILE A CA 1
ATOM 862 C C . ILE A 1 103 ? 11.176 -2.892 -13.521 1.00 98.19 103 ILE A C 1
ATOM 864 O O . ILE A 1 103 ? 11.983 -2.610 -14.399 1.00 98.19 103 ILE A O 1
ATOM 868 N N . GLU A 1 104 ? 11.386 -2.566 -12.244 1.00 97.75 104 GLU A N 1
ATOM 869 C CA . GLU A 1 104 ? 12.639 -1.951 -11.790 1.00 97.75 104 GLU A CA 1
ATOM 870 C C . GLU A 1 104 ? 13.834 -2.883 -11.993 1.00 97.75 104 GLU A C 1
ATOM 872 O O . GLU A 1 104 ? 14.875 -2.424 -12.449 1.00 97.75 104 GLU A O 1
ATOM 877 N N . GLU A 1 105 ? 13.677 -4.178 -11.722 1.00 97.88 105 GLU A N 1
ATOM 878 C CA . GLU A 1 105 ? 14.696 -5.191 -11.993 1.00 97.88 105 GLU A CA 1
ATOM 879 C C . GLU A 1 105 ? 15.036 -5.260 -13.488 1.00 97.88 105 GLU A C 1
ATOM 881 O O . GLU A 1 105 ? 16.213 -5.241 -13.844 1.00 97.88 105 GLU A O 1
ATOM 886 N N . MET A 1 106 ? 14.032 -5.269 -14.370 1.00 98.00 106 MET A N 1
ATOM 887 C CA . MET A 1 106 ? 14.259 -5.269 -15.818 1.00 98.00 106 MET A CA 1
ATOM 888 C C . MET A 1 106 ? 14.983 -3.998 -16.290 1.00 98.00 106 MET A C 1
ATOM 890 O O . MET A 1 106 ? 15.902 -4.088 -17.099 1.00 98.00 106 MET A O 1
ATOM 894 N N . LEU A 1 107 ? 14.599 -2.823 -15.777 1.00 96.62 107 LEU A N 1
ATOM 895 C CA . LEU A 1 107 ? 15.243 -1.546 -16.116 1.00 96.62 107 LEU A CA 1
ATOM 896 C C . LEU A 1 107 ? 16.704 -1.497 -15.649 1.00 96.62 107 LEU A C 1
ATOM 898 O O . LEU A 1 107 ? 17.564 -1.033 -16.385 1.00 96.62 107 LEU A O 1
ATOM 902 N N . VAL A 1 108 ? 16.988 -1.961 -14.428 1.00 96.25 108 VAL A N 1
ATOM 903 C CA . VAL A 1 108 ? 18.344 -1.939 -13.848 1.00 96.25 108 VAL A CA 1
ATOM 904 C C . VAL A 1 108 ? 19.280 -2.930 -14.542 1.00 96.25 108 VAL A C 1
ATOM 906 O O . VAL A 1 108 ? 20.479 -2.682 -14.608 1.00 96.25 108 VAL A O 1
ATOM 909 N N . ASN A 1 109 ? 18.745 -4.036 -15.059 1.00 97.62 109 ASN A N 1
ATOM 910 C CA . ASN A 1 109 ? 19.518 -5.061 -15.760 1.00 97.62 109 ASN A CA 1
ATOM 911 C C . ASN A 1 109 ? 19.591 -4.844 -17.284 1.00 97.62 109 ASN A C 1
ATOM 913 O O . ASN A 1 109 ? 19.948 -5.779 -18.000 1.00 97.62 109 ASN A O 1
ATOM 917 N N . ASP A 1 110 ? 19.219 -3.663 -17.789 1.00 97.12 110 ASP A N 1
ATOM 918 C CA . ASP A 1 110 ? 19.182 -3.336 -19.225 1.00 97.12 110 ASP A CA 1
ATOM 919 C C . ASP A 1 110 ? 18.320 -4.309 -20.068 1.00 97.12 110 ASP A C 1
ATOM 921 O O . ASP A 1 110 ? 18.558 -4.523 -21.256 1.00 97.12 110 ASP A O 1
ATOM 925 N N . GLN A 1 111 ? 17.291 -4.909 -19.458 1.00 98.19 111 GLN A N 1
ATOM 926 C CA . GLN A 1 111 ? 16.348 -5.844 -20.097 1.00 98.19 111 GLN A CA 1
ATOM 927 C C . GLN A 1 111 ? 15.060 -5.163 -20.583 1.00 98.19 111 GLN A C 1
ATOM 929 O O . GLN A 1 111 ? 14.204 -5.818 -21.177 1.00 98.19 111 GLN A O 1
ATOM 934 N N . LEU A 1 112 ? 14.888 -3.873 -20.287 1.00 97.75 112 LEU A N 1
ATOM 935 C CA . LEU A 1 112 ? 13.727 -3.076 -20.668 1.00 97.75 112 LEU A CA 1
ATOM 936 C C . LEU A 1 112 ? 14.167 -1.667 -21.052 1.00 97.75 112 LEU A C 1
ATOM 938 O O . LEU A 1 112 ? 14.809 -0.984 -20.255 1.00 97.75 112 LEU A O 1
ATOM 942 N N . THR A 1 113 ? 13.774 -1.202 -22.235 1.00 96.75 113 THR A N 1
ATOM 943 C CA . THR A 1 113 ? 13.958 0.204 -22.615 1.00 96.75 113 THR A CA 1
ATOM 944 C C . THR A 1 113 ? 12.817 1.079 -22.085 1.00 96.75 113 THR A C 1
ATOM 946 O O . THR A 1 113 ? 11.717 0.606 -21.787 1.00 96.75 113 THR A O 1
ATOM 949 N N . LEU A 1 114 ? 13.052 2.391 -21.969 1.00 93.88 114 LEU A N 1
ATOM 950 C CA . LEU A 1 114 ? 12.018 3.325 -21.503 1.00 93.88 114 LEU A CA 1
ATOM 951 C C . LEU A 1 114 ? 10.818 3.412 -22.460 1.00 93.88 114 LEU A C 1
ATOM 953 O O . LEU A 1 114 ? 9.692 3.573 -21.991 1.00 93.88 114 LEU A O 1
ATOM 957 N N . ASP A 1 115 ? 11.040 3.258 -23.766 1.00 96.50 115 ASP A N 1
ATOM 958 C CA . ASP A 1 115 ? 9.974 3.300 -24.775 1.00 96.50 115 ASP A CA 1
ATOM 959 C C . ASP A 1 115 ? 9.035 2.083 -24.676 1.00 96.50 115 ASP A C 1
ATOM 961 O O . ASP A 1 115 ? 7.842 2.177 -24.966 1.00 96.50 115 ASP A O 1
ATOM 965 N N . GLU A 1 116 ? 9.544 0.946 -24.194 1.00 97.81 116 GLU A N 1
ATOM 966 C CA . GLU A 1 116 ? 8.775 -0.285 -23.978 1.00 97.81 116 GLU A CA 1
ATOM 967 C C . GLU A 1 116 ? 8.003 -0.294 -22.647 1.00 97.81 116 GLU A C 1
ATOM 969 O O . GLU A 1 116 ? 7.063 -1.079 -22.474 1.00 97.81 116 GLU A O 1
ATOM 974 N N . LEU A 1 117 ? 8.358 0.583 -21.700 1.00 97.44 117 LEU A N 1
ATOM 975 C CA . LEU A 1 117 ? 7.792 0.606 -20.349 1.00 97.44 117 LEU A CA 1
ATOM 976 C C . LEU A 1 117 ? 6.250 0.664 -20.319 1.00 97.44 117 LEU A C 1
ATOM 978 O O . LEU A 1 117 ? 5.663 -0.104 -19.551 1.00 97.44 117 LEU A O 1
ATOM 982 N N . PRO A 1 118 ? 5.553 1.508 -21.111 1.00 98.12 118 PRO A N 1
ATOM 983 C CA . PRO A 1 118 ? 4.089 1.515 -21.123 1.00 98.12 118 PRO A CA 1
ATOM 984 C C . PRO A 1 118 ? 3.488 0.165 -21.531 1.00 98.12 118 PRO A C 1
ATOM 986 O O . PRO A 1 118 ? 2.500 -0.277 -20.944 1.00 98.12 118 PRO A O 1
ATOM 989 N N . HIS A 1 119 ? 4.098 -0.515 -22.505 1.00 98.25 119 HIS A N 1
ATOM 990 C CA . HIS A 1 119 ? 3.624 -1.810 -22.983 1.00 98.25 119 HIS A CA 1
ATOM 991 C C . HIS A 1 119 ? 3.832 -2.906 -21.932 1.00 98.25 119 HIS A C 1
ATOM 993 O O . HIS A 1 119 ? 2.881 -3.602 -21.573 1.00 98.25 119 HIS A O 1
ATOM 999 N N . VAL A 1 120 ? 5.043 -3.009 -21.374 1.00 98.44 120 VAL A N 1
ATOM 1000 C CA . VAL A 1 120 ? 5.365 -4.006 -20.339 1.00 98.44 120 VAL A CA 1
ATOM 1001 C C . VAL A 1 120 ? 4.548 -3.784 -19.068 1.00 98.44 120 VAL A C 1
ATOM 1003 O O . VAL A 1 120 ? 4.080 -4.746 -18.459 1.00 98.44 120 VAL A O 1
ATOM 1006 N N . TRP A 1 121 ? 4.304 -2.526 -18.693 1.00 98.56 121 TRP A N 1
ATOM 1007 C CA . TRP A 1 121 ? 3.403 -2.195 -17.592 1.00 98.56 121 TRP A CA 1
ATOM 1008 C C . TRP A 1 121 ? 1.992 -2.732 -17.834 1.00 98.56 121 TRP A C 1
ATOM 1010 O O . TRP A 1 121 ? 1.436 -3.414 -16.974 1.00 98.56 121 TRP A O 1
ATOM 1020 N N . ASN A 1 122 ? 1.419 -2.446 -19.005 1.00 98.62 122 ASN A N 1
ATOM 1021 C CA . ASN A 1 122 ? 0.068 -2.878 -19.357 1.00 98.62 122 ASN A CA 1
ATOM 1022 C C . ASN A 1 122 ? -0.054 -4.404 -19.387 1.00 98.62 122 ASN A C 1
ATOM 1024 O O . ASN A 1 122 ? -1.046 -4.943 -18.895 1.00 98.62 122 ASN A O 1
ATOM 1028 N N . GLN A 1 123 ? 0.962 -5.095 -19.907 1.00 98.56 123 GLN A N 1
ATOM 1029 C CA . GLN A 1 123 ? 1.000 -6.552 -19.923 1.00 98.56 123 GLN A CA 1
ATOM 1030 C C . GLN A 1 123 ? 1.040 -7.124 -18.500 1.00 98.56 123 GLN A C 1
ATOM 1032 O O . GLN A 1 123 ? 0.180 -7.924 -18.146 1.00 98.56 123 GLN A O 1
ATOM 1037 N N . LYS A 1 124 ? 1.935 -6.636 -17.632 1.00 98.50 124 LYS A N 1
ATOM 1038 C CA . LYS A 1 124 ? 1.997 -7.096 -16.235 1.00 98.50 124 LYS A CA 1
ATOM 1039 C C . LYS A 1 124 ? 0.731 -6.759 -15.437 1.00 98.50 124 LYS A C 1
ATOM 1041 O O . LYS A 1 124 ? 0.312 -7.561 -14.608 1.00 98.50 124 LYS A O 1
ATOM 1046 N N . MET A 1 125 ? 0.100 -5.602 -15.671 1.00 98.44 125 MET A N 1
ATOM 1047 C CA . MET A 1 125 ? -1.193 -5.267 -15.048 1.00 98.44 125 MET A CA 1
ATOM 1048 C C . MET A 1 125 ? -2.269 -6.273 -15.467 1.00 98.44 125 MET A C 1
ATOM 1050 O O . MET A 1 125 ? -3.039 -6.736 -14.628 1.00 98.44 125 MET A O 1
ATOM 1054 N N . LYS A 1 126 ? -2.292 -6.668 -16.742 1.00 98.56 126 LYS A N 1
ATOM 1055 C CA . LYS A 1 126 ? -3.209 -7.695 -17.236 1.00 98.56 126 LYS A CA 1
ATOM 1056 C C . LYS A 1 126 ? -2.921 -9.061 -16.616 1.00 98.56 126 LYS A C 1
ATOM 1058 O O . LYS A 1 126 ? -3.859 -9.717 -16.176 1.00 98.56 126 LYS A O 1
ATOM 1063 N N . ASP A 1 127 ? -1.656 -9.460 -16.542 1.00 98.38 127 ASP A N 1
ATOM 1064 C CA . ASP A 1 127 ? -1.253 -10.773 -16.030 1.00 98.38 127 ASP A CA 1
ATOM 1065 C C . ASP A 1 127 ? -1.537 -10.923 -14.530 1.00 98.38 127 ASP A C 1
ATOM 1067 O O . ASP A 1 127 ? -2.015 -11.969 -14.093 1.00 98.38 127 ASP A O 1
ATOM 1071 N N . TYR A 1 128 ? -1.294 -9.872 -13.740 1.00 98.00 128 TYR A N 1
ATOM 1072 C CA . TYR A 1 128 ? -1.502 -9.918 -12.293 1.00 98.00 128 TYR A CA 1
ATOM 1073 C C . TYR A 1 128 ? -2.917 -9.544 -11.850 1.00 98.00 128 TYR A C 1
ATOM 1075 O O . TYR A 1 128 ? -3.440 -10.142 -10.913 1.00 98.00 128 TYR A O 1
ATOM 1083 N N . LEU A 1 129 ? -3.532 -8.540 -12.476 1.00 98.00 129 LEU A N 1
ATOM 1084 C CA . LEU A 1 129 ? -4.785 -7.936 -12.004 1.00 98.00 129 LEU A CA 1
ATOM 1085 C C . LEU A 1 129 ? -5.952 -8.135 -12.979 1.00 98.00 129 LEU A C 1
ATOM 1087 O O . LEU A 1 129 ? -7.081 -7.782 -12.648 1.00 98.00 129 LEU A O 1
ATOM 1091 N N . GLY A 1 130 ? -5.708 -8.677 -14.176 1.00 98.19 130 GLY A N 1
ATOM 1092 C CA . GLY A 1 130 ? -6.741 -8.893 -15.192 1.00 98.19 130 GLY A CA 1
ATOM 1093 C C . GLY A 1 130 ? -7.246 -7.616 -15.870 1.00 98.19 130 GLY A C 1
ATOM 1094 O O . GLY A 1 130 ? -8.235 -7.670 -16.597 1.00 98.19 130 GLY A O 1
ATOM 1095 N N . ILE A 1 131 ? -6.593 -6.470 -15.649 1.00 98.12 131 ILE A N 1
ATOM 1096 C CA . ILE A 1 131 ? -7.035 -5.151 -16.127 1.00 98.12 131 ILE A CA 1
ATOM 1097 C C . ILE A 1 131 ? -5.904 -4.410 -16.843 1.00 98.12 131 ILE A C 1
ATOM 1099 O O . ILE A 1 131 ? -4.729 -4.604 -16.540 1.00 98.12 131 ILE A O 1
ATOM 1103 N N . VAL A 1 132 ? -6.259 -3.530 -17.781 1.00 98.38 132 VAL A N 1
ATOM 1104 C CA . VAL A 1 132 ? -5.308 -2.708 -18.545 1.00 98.38 132 VAL A CA 1
ATOM 1105 C C . VAL A 1 132 ? -5.662 -1.228 -18.364 1.00 98.38 132 VAL A C 1
ATOM 1107 O O . VAL A 1 132 ? -6.821 -0.881 -18.588 1.00 98.38 132 VAL A O 1
ATOM 1110 N N . PRO A 1 133 ? -4.712 -0.362 -17.955 1.00 97.81 133 PRO A N 1
ATOM 1111 C CA . PRO A 1 133 ? -4.949 1.077 -17.830 1.00 97.81 133 PRO A CA 1
ATOM 1112 C C . PRO A 1 133 ? -5.412 1.716 -19.144 1.00 97.81 133 PRO A C 1
ATOM 1114 O O . PRO A 1 133 ? -4.907 1.369 -20.213 1.00 97.81 133 PRO A O 1
ATOM 1117 N N . ASN A 1 134 ? -6.311 2.702 -19.074 1.00 96.81 134 ASN A N 1
ATOM 1118 C CA . ASN A 1 134 ? -6.810 3.390 -20.275 1.00 96.81 134 ASN A CA 1
ATOM 1119 C C . ASN A 1 134 ? -5.795 4.384 -20.857 1.00 96.81 134 ASN A C 1
ATOM 1121 O O . ASN A 1 134 ? -5.881 4.775 -22.019 1.00 96.81 134 ASN A O 1
ATOM 1125 N N . ASN A 1 135 ? -4.862 4.848 -20.029 1.00 97.06 135 ASN A N 1
ATOM 1126 C CA . ASN A 1 135 ? -3.872 5.859 -20.369 1.00 97.06 135 ASN A CA 1
ATOM 1127 C C . ASN A 1 135 ? -2.619 5.699 -19.493 1.00 97.06 135 ASN A C 1
ATOM 1129 O O . ASN A 1 135 ? -2.623 5.006 -18.475 1.00 97.06 135 ASN A O 1
ATOM 1133 N N . VAL A 1 136 ? -1.532 6.368 -19.878 1.00 96.31 136 VAL A N 1
ATOM 1134 C CA . VAL A 1 136 ? -0.245 6.268 -19.170 1.00 96.31 136 VAL A CA 1
ATOM 1135 C C . VAL A 1 136 ? -0.271 6.871 -17.763 1.00 96.31 136 VAL A C 1
ATOM 1137 O O . VAL A 1 136 ? 0.490 6.412 -16.914 1.00 96.31 136 VAL A O 1
ATOM 1140 N N . SER A 1 137 ? -1.162 7.833 -17.482 1.00 96.19 137 SER A N 1
ATOM 1141 C CA . SER A 1 137 ? -1.334 8.404 -16.136 1.00 96.19 137 SER A CA 1
ATOM 1142 C C . SER A 1 137 ? -1.962 7.427 -15.142 1.00 96.19 137 SER A C 1
ATOM 1144 O O . SER A 1 137 ? -1.609 7.449 -13.969 1.00 96.19 137 SER A O 1
ATOM 1146 N N . GLU A 1 138 ? -2.838 6.533 -15.602 1.00 96.94 138 GLU A N 1
ATOM 1147 C CA . GLU A 1 138 ? -3.332 5.389 -14.823 1.00 96.94 138 GLU A CA 1
ATOM 1148 C C . GLU A 1 138 ? -2.349 4.206 -14.849 1.00 96.94 138 GLU A C 1
ATOM 1150 O O . GLU A 1 138 ? -2.447 3.281 -14.043 1.00 96.94 138 GLU A O 1
ATOM 1155 N N . GLY A 1 139 ? -1.402 4.219 -15.788 1.00 97.06 139 GLY A N 1
ATOM 1156 C CA . GLY A 1 139 ? -0.391 3.192 -15.999 1.00 97.06 139 GLY A CA 1
ATOM 1157 C C . GLY A 1 139 ? 0.952 3.525 -15.354 1.00 97.06 139 GLY A C 1
ATOM 1158 O O . GLY A 1 139 ? 1.038 3.825 -14.163 1.00 97.06 139 GLY A O 1
ATOM 1159 N N . CYS A 1 140 ? 2.019 3.440 -16.149 1.00 97.19 140 CYS A N 1
ATOM 1160 C CA . CYS A 1 140 ? 3.402 3.556 -15.688 1.00 97.19 140 CYS A CA 1
ATOM 1161 C C . CYS A 1 140 ? 3.788 4.928 -15.106 1.00 97.19 140 CYS A C 1
ATOM 1163 O O . CYS A 1 140 ? 4.807 5.004 -14.418 1.00 97.19 140 CYS A O 1
ATOM 1165 N N . LEU A 1 141 ? 2.990 5.979 -15.332 1.00 96.56 141 LEU A N 1
ATOM 1166 C CA . LEU A 1 141 ? 3.224 7.328 -14.800 1.00 96.56 141 LEU A CA 1
ATOM 1167 C C . LEU A 1 141 ? 2.423 7.640 -13.526 1.00 96.56 141 LEU A C 1
ATOM 1169 O O . LEU A 1 141 ? 2.479 8.766 -13.039 1.00 96.56 141 LEU A O 1
ATOM 1173 N N . GLN A 1 142 ? 1.693 6.670 -12.966 1.00 97.06 142 GLN A N 1
ATOM 1174 C CA . GLN A 1 142 ? 0.835 6.912 -11.798 1.00 97.06 142 GLN A CA 1
ATOM 1175 C C . GLN A 1 142 ? 1.600 7.228 -10.498 1.00 97.06 142 GLN A C 1
ATOM 1177 O O . GLN A 1 142 ? 1.021 7.763 -9.556 1.00 97.06 142 GLN A O 1
ATOM 1182 N N . ASP A 1 143 ? 2.881 6.856 -10.408 1.00 97.19 143 ASP A N 1
ATOM 1183 C CA . ASP A 1 143 ? 3.699 6.989 -9.201 1.00 97.19 143 ASP A CA 1
ATOM 1184 C C . ASP A 1 143 ? 4.903 7.912 -9.438 1.00 97.19 143 ASP A C 1
ATOM 1186 O O . ASP A 1 143 ? 5.631 7.786 -10.422 1.00 97.19 143 ASP A O 1
ATOM 1190 N N . VAL A 1 144 ? 5.173 8.792 -8.471 1.00 96.44 144 VAL A N 1
ATOM 1191 C CA . VAL A 1 144 ? 6.268 9.779 -8.529 1.00 96.44 144 VAL A CA 1
ATOM 1192 C C . VAL A 1 144 ? 7.654 9.194 -8.235 1.00 96.44 144 VAL A C 1
ATOM 1194 O O . VAL A 1 144 ? 8.660 9.889 -8.382 1.00 96.44 144 VAL A O 1
ATOM 1197 N N . HIS A 1 145 ? 7.734 7.933 -7.803 1.00 97.25 145 HIS A N 1
ATOM 1198 C CA . HIS A 1 145 ? 8.953 7.316 -7.272 1.00 97.25 145 HIS A CA 1
ATOM 1199 C C . HIS A 1 145 ? 10.104 7.303 -8.278 1.00 97.25 145 HIS A C 1
ATOM 1201 O O . HIS A 1 145 ? 11.175 7.816 -7.964 1.00 97.25 145 HIS A O 1
ATOM 1207 N N . ARG A 1 146 ? 9.887 6.784 -9.495 1.00 93.12 146 ARG A N 1
ATOM 1208 C CA . ARG A 1 146 ? 10.950 6.681 -10.514 1.00 93.12 146 ARG A CA 1
ATOM 1209 C C . ARG A 1 146 ? 11.453 8.050 -10.989 1.00 93.12 146 ARG A C 1
ATOM 1211 O O . ARG A 1 146 ? 12.666 8.242 -10.949 1.00 93.12 146 ARG A O 1
ATOM 1218 N N . PRO A 1 147 ? 10.587 9.031 -11.330 1.00 92.44 147 PRO A N 1
ATOM 1219 C CA . PRO A 1 147 ? 11.036 10.401 -11.604 1.00 92.44 147 PRO A CA 1
ATOM 1220 C C . PRO A 1 147 ? 11.814 11.043 -10.448 1.00 92.44 147 PRO A C 1
ATOM 1222 O O . PRO A 1 147 ? 12.666 11.894 -10.677 1.00 92.44 147 PRO A O 1
ATOM 1225 N N . SER A 1 148 ? 11.544 10.622 -9.209 1.00 95.88 148 SER A N 1
ATOM 1226 C CA . SER A 1 148 ? 12.232 11.103 -8.003 1.00 95.88 148 SER A CA 1
ATOM 1227 C C . SER A 1 148 ? 13.500 10.305 -7.656 1.00 95.88 148 SER A C 1
ATOM 1229 O O . SER A 1 148 ? 14.100 10.538 -6.609 1.00 95.88 148 SER A O 1
ATOM 1231 N N . GLY A 1 149 ? 13.906 9.346 -8.495 1.00 94.19 149 GLY A N 1
ATOM 1232 C CA . GLY A 1 149 ? 15.090 8.505 -8.282 1.00 94.19 149 GLY A CA 1
ATOM 1233 C C . GLY A 1 149 ? 14.922 7.391 -7.240 1.00 94.19 149 GLY A C 1
ATOM 1234 O O . GLY A 1 149 ? 15.906 6.769 -6.844 1.00 94.19 149 GLY A O 1
ATOM 1235 N N . TYR A 1 150 ? 13.699 7.103 -6.788 1.00 95.06 150 TYR A N 1
ATOM 1236 C CA . TYR A 1 150 ? 13.421 6.066 -5.790 1.00 95.06 150 TYR A CA 1
ATOM 1237 C C . TYR A 1 150 ? 13.275 4.671 -6.414 1.00 95.06 150 TYR A C 1
ATOM 1239 O O . TYR A 1 150 ? 12.181 4.110 -6.443 1.00 95.06 150 TYR A O 1
ATOM 1247 N N . PHE A 1 151 ? 14.390 4.099 -6.867 1.00 95.00 151 PHE A N 1
ATOM 1248 C CA . PHE A 1 151 ? 14.475 2.699 -7.300 1.00 95.00 151 PHE A CA 1
ATOM 1249 C C . PHE A 1 151 ? 14.689 1.751 -6.113 1.00 95.00 151 PHE A C 1
ATOM 1251 O O . PHE A 1 151 ? 15.351 2.101 -5.134 1.00 95.00 151 PHE A O 1
ATOM 1258 N N . GLY A 1 152 ? 14.106 0.550 -6.174 1.00 94.31 152 GLY A N 1
ATOM 1259 C CA . GLY A 1 152 ? 14.152 -0.427 -5.083 1.00 94.31 152 GLY A CA 1
ATOM 1260 C C . GLY A 1 152 ? 13.309 -0.024 -3.867 1.00 94.31 152 GLY A C 1
ATOM 1261 O O . GLY A 1 152 ? 13.396 -0.651 -2.810 1.00 94.31 152 GLY A O 1
ATOM 1262 N N . TYR A 1 153 ? 12.482 1.020 -3.994 1.00 95.00 153 TYR A N 1
ATOM 1263 C CA . TYR A 1 153 ? 11.670 1.543 -2.898 1.00 95.00 153 TYR A CA 1
ATOM 1264 C C . TYR A 1 153 ? 10.395 0.726 -2.689 1.00 95.00 153 TYR A C 1
ATOM 1266 O O . TYR A 1 153 ? 10.035 0.433 -1.547 1.00 95.00 153 TYR A O 1
ATOM 1274 N N . PHE A 1 154 ? 9.703 0.331 -3.764 1.00 96.94 154 PHE A N 1
ATOM 1275 C CA . PHE A 1 154 ? 8.398 -0.334 -3.665 1.00 96.94 154 PHE A CA 1
ATOM 1276 C C . PHE A 1 154 ? 8.376 -1.605 -2.803 1.00 96.94 154 PHE A C 1
ATOM 1278 O O . PHE A 1 154 ? 7.428 -1.742 -2.023 1.00 96.94 154 PHE A O 1
ATOM 1285 N N . PRO A 1 155 ? 9.398 -2.489 -2.830 1.00 95.94 155 PRO A N 1
ATOM 1286 C CA . PRO A 1 155 ? 9.453 -3.645 -1.935 1.00 95.94 155 PRO A CA 1
ATOM 1287 C C . PRO A 1 155 ? 9.318 -3.288 -0.450 1.00 95.94 155 PRO A C 1
ATOM 1289 O O . PRO A 1 155 ? 8.858 -4.107 0.348 1.00 95.94 155 PRO A O 1
ATOM 1292 N N . SER A 1 156 ? 9.676 -2.060 -0.052 1.00 95.00 156 SER A N 1
ATOM 1293 C CA . SER A 1 156 ? 9.525 -1.614 1.333 1.00 95.00 156 SER A CA 1
ATOM 1294 C C . SER A 1 156 ? 8.070 -1.577 1.808 1.00 95.00 156 SER A C 1
ATOM 1296 O O . SER A 1 156 ? 7.827 -1.905 2.969 1.00 95.00 156 SER A O 1
ATOM 1298 N N . TYR A 1 157 ? 7.108 -1.281 0.926 1.00 95.12 157 TYR A N 1
ATOM 1299 C CA . TYR A 1 157 ? 5.683 -1.275 1.260 1.00 95.12 157 TYR A CA 1
ATOM 1300 C C . TYR A 1 157 ? 5.155 -2.684 1.565 1.00 95.12 157 TYR A C 1
ATOM 1302 O O . TYR A 1 157 ? 4.470 -2.907 2.568 1.00 95.12 157 TYR A O 1
ATOM 1310 N N . LEU A 1 158 ? 5.517 -3.665 0.731 1.00 95.38 158 LEU A N 1
ATOM 1311 C CA . LEU A 1 158 ? 5.124 -5.060 0.943 1.00 95.38 158 LEU A CA 1
ATOM 1312 C C . LEU A 1 158 ? 5.804 -5.640 2.192 1.00 95.38 158 LEU A C 1
ATOM 1314 O O . LEU A 1 158 ? 5.149 -6.266 3.026 1.00 95.38 158 LEU A O 1
ATOM 1318 N N . ASN A 1 159 ? 7.090 -5.343 2.394 1.00 95.88 159 ASN A N 1
ATOM 1319 C CA . ASN A 1 159 ? 7.793 -5.700 3.627 1.00 95.88 159 ASN A CA 1
ATOM 1320 C C . ASN A 1 159 ? 7.149 -5.057 4.866 1.00 95.88 159 ASN A C 1
ATOM 1322 O O . ASN A 1 159 ? 7.005 -5.718 5.894 1.00 95.88 159 ASN A O 1
ATOM 1326 N N . GLY A 1 160 ? 6.709 -3.800 4.771 1.00 95.25 160 GLY A N 1
ATOM 1327 C CA . GLY A 1 160 ? 5.950 -3.124 5.824 1.00 95.25 160 GLY A CA 1
ATOM 1328 C C . GLY A 1 160 ? 4.644 -3.842 6.163 1.00 95.25 160 GLY A C 1
ATOM 1329 O O . GLY A 1 160 ? 4.334 -4.024 7.341 1.00 95.25 160 GLY A O 1
ATOM 1330 N N . THR A 1 161 ? 3.922 -4.323 5.147 1.00 94.25 161 THR A N 1
ATOM 1331 C CA . THR A 1 161 ? 2.688 -5.113 5.310 1.00 94.25 161 THR A CA 1
ATOM 1332 C C . THR A 1 161 ? 2.961 -6.417 6.063 1.00 94.25 161 THR A C 1
ATOM 1334 O O . THR A 1 161 ? 2.279 -6.733 7.041 1.00 94.25 161 THR A O 1
ATOM 1337 N N . MET A 1 162 ? 4.015 -7.143 5.678 1.00 94.81 162 MET A N 1
ATOM 1338 C CA . MET A 1 162 ? 4.419 -8.379 6.358 1.00 94.81 162 MET A CA 1
ATOM 1339 C C . MET A 1 162 ? 4.821 -8.127 7.815 1.00 94.81 162 MET A C 1
ATOM 1341 O O . MET A 1 162 ? 4.354 -8.827 8.716 1.00 94.81 162 MET A O 1
ATOM 1345 N N . ILE A 1 163 ? 5.637 -7.100 8.075 1.00 95.44 163 ILE A N 1
ATOM 1346 C CA . ILE A 1 163 ? 6.040 -6.724 9.438 1.00 95.44 163 ILE A CA 1
ATOM 1347 C C . ILE A 1 163 ? 4.821 -6.340 10.276 1.00 95.44 163 ILE A C 1
ATOM 1349 O O . ILE A 1 163 ? 4.704 -6.787 11.414 1.00 95.44 163 ILE A O 1
ATOM 1353 N N . SER A 1 164 ? 3.890 -5.572 9.712 1.00 94.06 164 SER A N 1
ATOM 1354 C CA . SER A 1 164 ? 2.639 -5.207 10.374 1.00 94.06 164 SER A CA 1
ATOM 1355 C C . SER A 1 164 ? 1.845 -6.444 10.813 1.00 94.06 164 SER A C 1
ATOM 1357 O O . SER A 1 164 ? 1.480 -6.571 11.983 1.00 94.06 164 SER A O 1
ATOM 1359 N N . SER A 1 165 ? 1.670 -7.422 9.916 1.00 92.69 165 SER A N 1
ATOM 1360 C CA . SER A 1 165 ? 1.005 -8.696 10.230 1.00 92.69 165 SER A CA 1
ATOM 1361 C C . SER A 1 165 ? 1.734 -9.492 11.323 1.00 92.69 165 SER A C 1
ATOM 1363 O O . SER A 1 165 ? 1.111 -9.997 12.263 1.00 92.69 165 SER A O 1
ATOM 1365 N N . MET A 1 166 ? 3.071 -9.537 11.285 1.00 93.88 166 MET A N 1
ATOM 1366 C CA . MET A 1 166 ? 3.870 -10.165 12.346 1.00 93.88 166 MET A CA 1
ATOM 1367 C C . MET A 1 166 ? 3.682 -9.469 13.702 1.00 93.88 166 MET A C 1
ATOM 1369 O O . MET A 1 166 ? 3.522 -10.142 14.725 1.00 93.88 166 MET A O 1
ATOM 1373 N N . LEU A 1 167 ? 3.657 -8.132 13.726 1.00 91.25 167 LEU A N 1
ATOM 1374 C CA . LEU A 1 167 ? 3.415 -7.347 14.938 1.00 91.25 167 LEU A CA 1
ATOM 1375 C C . LEU A 1 167 ? 2.017 -7.611 15.502 1.00 91.25 167 LEU A C 1
ATOM 1377 O O . LEU A 1 167 ? 1.886 -7.845 16.707 1.00 91.25 167 LEU A O 1
ATOM 1381 N N . MET A 1 168 ? 0.992 -7.634 14.652 1.00 89.38 168 MET A N 1
ATOM 1382 C CA . MET A 1 168 ? -0.381 -7.970 15.036 1.00 89.38 168 MET A CA 1
ATOM 1383 C C . MET A 1 168 ? -0.464 -9.380 15.632 1.00 89.38 168 MET A C 1
ATOM 1385 O O . MET A 1 168 ? -0.991 -9.578 16.729 1.00 89.38 168 MET A O 1
ATOM 1389 N N . SER A 1 169 ? 0.144 -10.365 14.968 1.00 90.69 169 SER A N 1
ATOM 1390 C CA . SER A 1 169 ? 0.165 -11.756 15.432 1.00 90.69 169 SER A CA 1
ATOM 1391 C C . SER A 1 169 ? 0.888 -11.925 16.774 1.00 90.69 169 SER A C 1
ATOM 1393 O O . SER A 1 169 ? 0.435 -12.681 17.640 1.00 90.69 169 SER A O 1
ATOM 1395 N N . LYS A 1 170 ? 1.984 -11.189 17.000 1.00 90.88 170 LYS A N 1
ATOM 1396 C CA . LYS A 1 170 ? 2.753 -11.258 18.251 1.00 90.88 170 LYS A CA 1
ATOM 1397 C C . LYS A 1 170 ? 2.034 -10.593 19.428 1.00 90.88 170 LYS A C 1
ATOM 1399 O O . LYS A 1 170 ? 2.145 -11.071 20.556 1.00 90.88 170 LYS A O 1
ATOM 1404 N N . ASN A 1 171 ? 1.287 -9.517 19.182 1.00 86.44 171 ASN A N 1
ATOM 1405 C CA . ASN A 1 171 ? 0.729 -8.654 20.227 1.00 86.44 171 ASN A CA 1
ATOM 1406 C C . ASN A 1 171 ? -0.752 -8.922 20.553 1.00 86.44 171 ASN A C 1
ATOM 1408 O O . ASN A 1 171 ? -1.429 -8.038 21.078 1.00 86.44 171 ASN A O 1
ATOM 1412 N N . LYS A 1 172 ? -1.267 -10.139 20.302 1.00 78.25 172 LYS A N 1
ATOM 1413 C CA . LYS A 1 172 ? -2.695 -10.513 20.467 1.00 78.25 172 LYS A CA 1
ATOM 1414 C C . LYS A 1 172 ? -3.351 -10.010 21.759 1.00 78.25 172 LYS A C 1
ATOM 1416 O O . LYS A 1 172 ? -4.496 -9.569 21.732 1.00 78.25 172 LYS A O 1
ATOM 1421 N N . LYS A 1 173 ? -2.631 -10.037 22.888 1.00 73.69 173 LYS A N 1
ATOM 1422 C CA . LYS A 1 173 ? -3.136 -9.534 24.180 1.00 73.69 173 LYS A CA 1
ATOM 1423 C C . LYS A 1 173 ? -3.429 -8.030 24.158 1.00 73.69 173 LYS A C 1
ATOM 1425 O O . LYS A 1 173 ? -4.468 -7.620 24.660 1.00 73.69 173 LYS A O 1
ATOM 1430 N N . ILE A 1 174 ? -2.544 -7.225 23.569 1.00 73.88 174 ILE A N 1
ATOM 1431 C CA . ILE A 1 174 ? -2.724 -5.770 23.454 1.00 73.88 174 ILE A CA 1
ATOM 1432 C C . ILE A 1 174 ? -3.942 -5.481 22.578 1.00 73.88 174 ILE A C 1
ATOM 1434 O O . ILE A 1 174 ? -4.801 -4.701 22.970 1.00 73.88 174 ILE A O 1
ATOM 1438 N N . ILE A 1 175 ? -4.076 -6.192 21.458 1.00 76.88 175 ILE A N 1
ATOM 1439 C CA . ILE A 1 175 ? -5.218 -6.044 20.545 1.00 76.88 175 ILE A CA 1
ATOM 1440 C C . ILE A 1 175 ? -6.531 -6.413 21.236 1.00 76.88 175 ILE A C 1
ATOM 1442 O O . ILE A 1 175 ? -7.517 -5.692 21.103 1.00 76.88 175 ILE A O 1
ATOM 1446 N N . GLN A 1 176 ? -6.549 -7.488 22.028 1.00 79.12 176 GLN A N 1
ATOM 1447 C CA . GLN A 1 176 ? -7.737 -7.860 22.796 1.00 79.12 176 GLN A CA 1
ATOM 1448 C C . GLN A 1 176 ? -8.135 -6.771 23.800 1.00 79.12 176 GLN A C 1
ATOM 1450 O O . GLN A 1 176 ? -9.322 -6.513 23.999 1.00 79.12 176 GLN A O 1
ATOM 1455 N N . THR A 1 177 ? -7.159 -6.111 24.420 1.00 76.38 177 THR A N 1
ATOM 1456 C CA . THR A 1 177 ? -7.411 -4.964 25.299 1.00 76.38 177 THR A CA 1
ATOM 1457 C C . THR A 1 177 ? -7.947 -3.767 24.513 1.00 76.38 177 THR A C 1
ATOM 1459 O O . THR A 1 177 ? -8.955 -3.192 24.917 1.00 76.38 177 THR A O 1
ATOM 1462 N N . SER A 1 178 ? -7.352 -3.428 23.365 1.00 78.25 178 SER A N 1
ATOM 1463 C CA . SER A 1 178 ? -7.827 -2.343 22.494 1.00 78.25 178 SER A CA 1
ATOM 1464 C C . SER A 1 178 ? -9.275 -2.556 22.046 1.00 78.25 178 SER A C 1
ATOM 1466 O O . SER A 1 178 ? -10.083 -1.635 22.127 1.00 78.25 178 SER A O 1
ATOM 1468 N N . LYS A 1 179 ? -9.637 -3.789 21.671 1.00 81.75 179 LYS A N 1
ATOM 1469 C CA . LYS A 1 179 ? -11.014 -4.184 21.332 1.00 81.75 179 LYS A CA 1
ATOM 1470 C C . LYS A 1 179 ? -11.996 -3.911 22.472 1.00 81.75 179 LYS A C 1
ATOM 1472 O O . LYS A 1 179 ? -13.046 -3.314 22.254 1.00 81.75 179 LYS A O 1
ATOM 1477 N N . LYS A 1 180 ? -11.638 -4.291 23.705 1.00 78.50 180 LYS A N 1
ATOM 1478 C CA . LYS A 1 180 ? -12.466 -4.030 24.897 1.00 78.50 180 LYS A CA 1
ATOM 1479 C C . LYS A 1 180 ? -12.655 -2.535 25.156 1.00 78.50 180 LYS A C 1
ATOM 1481 O O . LYS A 1 180 ? -13.752 -2.125 25.526 1.00 78.50 180 LYS A O 1
ATOM 1486 N N . ILE A 1 181 ? -11.607 -1.730 24.966 1.00 78.62 181 ILE A N 1
ATOM 1487 C CA . ILE A 1 181 ? -11.674 -0.272 25.142 1.00 78.62 181 ILE A CA 1
ATOM 1488 C C . ILE A 1 181 ? -12.633 0.343 24.117 1.00 78.62 181 ILE A C 1
ATOM 1490 O O . ILE A 1 181 ? -13.526 1.085 24.512 1.00 78.62 181 ILE A O 1
ATOM 1494 N N . LEU A 1 182 ? -12.505 -0.011 22.834 1.00 80.75 182 LEU A N 1
ATOM 1495 C CA . LEU A 1 182 ? -13.368 0.508 21.763 1.00 80.75 182 LEU A CA 1
ATOM 1496 C C . LEU A 1 182 ? -14.849 0.185 22.000 1.00 80.75 182 LEU A C 1
ATOM 1498 O O . LEU A 1 182 ? -15.707 1.058 21.865 1.00 80.75 182 LEU A O 1
ATOM 1502 N N . LEU A 1 183 ? -15.152 -1.040 22.435 1.00 76.62 183 LEU A N 1
ATOM 1503 C CA . LEU A 1 183 ? -16.518 -1.431 22.785 1.00 76.62 183 LEU A CA 1
ATOM 1504 C C . LEU A 1 183 ? -17.050 -0.646 23.989 1.00 76.62 183 LEU A C 1
ATOM 1506 O O . LEU A 1 183 ? -18.192 -0.196 23.966 1.00 76.62 183 LEU A O 1
ATOM 1510 N N . LYS A 1 184 ? -16.228 -0.438 25.025 1.00 74.62 184 LYS A N 1
ATOM 1511 C CA . LYS A 1 184 ? -16.631 0.338 26.204 1.00 74.62 184 LYS A CA 1
ATOM 1512 C C . LYS A 1 184 ? -16.931 1.796 25.850 1.00 74.62 184 LYS A C 1
ATOM 1514 O O . LYS A 1 184 ? -17.936 2.316 26.321 1.00 74.62 184 LYS A O 1
ATOM 1519 N N . VAL A 1 185 ? -16.096 2.425 25.020 1.00 72.31 185 VAL A N 1
ATOM 1520 C CA . VAL A 1 185 ? -16.329 3.796 24.536 1.00 72.31 185 VAL A CA 1
ATOM 1521 C C . VAL A 1 185 ? -17.641 3.859 23.757 1.00 72.31 185 VAL A C 1
ATOM 1523 O O . VAL A 1 185 ? -18.481 4.693 24.064 1.00 72.31 185 VAL A O 1
ATOM 1526 N N . SER A 1 186 ? -17.869 2.916 22.838 1.00 72.44 186 SER A N 1
ATOM 1527 C CA . SER A 1 186 ? -19.114 2.846 22.055 1.00 72.44 186 SER A CA 1
ATOM 1528 C C . SER A 1 186 ? -20.358 2.732 22.945 1.00 72.44 186 SER A C 1
ATOM 1530 O O . SER A 1 186 ? -21.347 3.421 22.720 1.00 72.44 186 SER A O 1
ATOM 1532 N N . LEU A 1 187 ? -20.304 1.883 23.980 1.00 66.62 187 LEU A N 1
ATOM 1533 C CA . LEU A 1 187 ? -21.400 1.715 24.939 1.00 66.62 187 LEU A CA 1
ATOM 1534 C C . LEU A 1 187 ? -21.643 2.981 25.766 1.00 66.62 187 LEU A C 1
ATOM 1536 O O . LEU A 1 187 ? -22.793 3.340 25.980 1.00 66.62 187 LEU A O 1
ATOM 1540 N N . GLN A 1 188 ? -20.588 3.678 26.194 1.00 64.88 188 GLN A N 1
ATOM 1541 C CA . GLN A 1 188 ? -20.724 4.942 26.926 1.00 64.88 188 GLN A CA 1
ATOM 1542 C C . GLN A 1 188 ? -21.374 6.035 26.071 1.00 64.88 188 GLN A C 1
ATOM 1544 O O . GLN A 1 188 ? -22.215 6.777 26.573 1.00 64.88 188 GLN A O 1
ATOM 1549 N N . THR A 1 189 ? -21.037 6.107 24.781 1.00 59.38 189 THR A N 1
ATOM 1550 C CA . THR A 1 189 ? -21.679 7.036 23.840 1.00 59.38 189 THR A CA 1
ATOM 1551 C C . THR A 1 189 ? -23.156 6.698 23.616 1.00 59.38 189 THR A C 1
ATOM 1553 O O . THR A 1 189 ? -23.955 7.598 23.388 1.00 59.38 189 THR A O 1
ATOM 1556 N N . LEU A 1 190 ? -23.543 5.420 23.712 1.00 57.56 190 LEU A N 1
ATOM 1557 C CA . LEU A 1 190 ? -24.944 4.991 23.616 1.00 57.56 190 LEU A CA 1
ATOM 1558 C C . LEU A 1 190 ? -25.758 5.281 24.888 1.00 57.56 190 LEU A C 1
ATOM 1560 O O . LEU A 1 190 ? -26.952 5.522 24.779 1.00 57.56 190 LEU A O 1
ATOM 1564 N N . THR A 1 191 ? -25.145 5.242 26.078 1.00 54.31 191 THR A N 1
ATOM 1565 C CA . THR A 1 191 ? -25.846 5.464 27.361 1.00 54.31 191 THR A CA 1
ATOM 1566 C C . THR A 1 191 ? -25.954 6.928 27.784 1.00 54.31 191 THR A C 1
ATOM 1568 O O . THR A 1 191 ? -26.658 7.220 28.743 1.00 54.31 191 THR A O 1
ATOM 1571 N N . ASN A 1 192 ? -25.233 7.837 27.123 1.00 51.81 192 ASN A N 1
ATOM 1572 C CA . ASN A 1 192 ? -25.260 9.278 27.410 1.00 51.81 192 ASN A CA 1
ATOM 1573 C C . ASN A 1 192 ? -26.268 10.052 26.527 1.00 51.81 192 ASN A C 1
ATOM 1575 O O . ASN A 1 192 ? -26.131 11.265 26.371 1.00 51.81 192 ASN A O 1
ATOM 1579 N N . ILE A 1 193 ? -27.250 9.349 25.952 1.00 44.03 193 ILE A N 1
ATOM 1580 C CA . ILE A 1 193 ? -28.417 9.875 25.220 1.00 44.03 193 ILE A CA 1
ATOM 1581 C C . ILE A 1 193 ? -29.659 9.552 26.048 1.00 44.03 193 ILE A C 1
ATOM 1583 O O . ILE A 1 193 ? -30.529 10.440 26.167 1.00 44.03 193 ILE A O 1
#

Foldseek 3Di:
DLVVQLVVVLVPFDPVQCVHPSSDQPDLLSSRQSSCLVQVPQCLDLLNLLLVLLCCCQVVVNPDPCSDSVNSNCVLQDAAQFLALVPHHPVLNVLVLVLQLVLLVCVVVVNDDPVCQLVSQQVSSCVRHVDGDPDCCSTPVVDCCVVVVNRPPSVSNVSSNVVNVVVCVVPVVVSVVVSVVSNVSSVVSVVVD

Organism: NCBI:txid479893

Sequence (193 aa):
MHEVGYALYKQNLPKKYKNQSVGKPRGYPFHESPSLLIEKQLVKIKEFLTYLSVFLKNDMQMNDPLLTVDNLYQEVNRVQPSFIRIYTDELTYSLHIILRFEIEEMLVNDQLTLDELPHVWNQKMKDYLGIVPNNVSEGCLQDVHRPSGYFGYFPSYLNGTMISSMLMSKNKKIIQTSKKILLKVSLQTLTNI

InterPro domains:
  IPR001333 Peptidase M32, carboxypeptidase Taq [PF02074] (1-182)
  IPR001333 Peptidase M32, carboxypeptidase Taq [PR00998] (2-21)
  IPR001333 Peptidase M32, carboxypeptidase Taq [PR00998] (70-89)
  IPR001333 Peptidase M32, carboxypeptidase Taq [PR00998] (116-133)
  IPR001333 Peptidase M32, carboxypeptidase Taq [PR00998] (139-160)
  IPR001333 Peptidase M32, carboxypeptidase Taq [PS52034] (1-193)
  IPR001333 Peptidase M32, carboxypeptidase Taq [PTHR34217] (1-182)

pLDDT: mean 92.27, std 8.85, range [44.03, 98.62]

Secondary structure (DSSP, 8-state):
-HHHHHHHHHHTS-GGGTTSGGGS--HHHHHHHHHHIIIIIITTSHHHHHHHHHHHHHTS----TT--HHHHHHHHT-----S-GGG--TTHHHHHHHHHHHHHHHHHTT-S-TTTHHHHHHHHHHHHHS---SSTTTTTTS-STTTTT-TT-THHHHHHHHHHHHHHHHTHHHHHHHHHHHHHHHHHHHHT-

Radius of gyration: 20.27 Å; chains: 1; bounding box: 51×26×52 Å